Protein AF-A0A7C5NLP9-F1 (afdb_monomer_lite)

Structure (mmCIF, N/CA/C/O backbone):
data_AF-A0A7C5NLP9-F1
#
_entry.id   AF-A0A7C5NLP9-F1
#
loop_
_atom_site.group_PDB
_atom_site.id
_atom_site.type_symbol
_atom_site.label_atom_id
_atom_site.label_alt_id
_atom_site.label_comp_id
_atom_site.label_asym_id
_atom_site.label_entity_id
_atom_site.label_seq_id
_atom_site.pdbx_PDB_ins_code
_atom_site.Cartn_x
_atom_site.Cartn_y
_atom_site.Cartn_z
_atom_site.occupancy
_atom_site.B_iso_or_equiv
_atom_site.auth_seq_id
_atom_site.auth_comp_id
_atom_site.auth_asym_id
_atom_site.auth_atom_id
_atom_site.pdbx_PDB_model_num
ATOM 1 N N . MET A 1 1 ? 54.028 -23.525 42.129 1.00 41.19 1 MET A N 1
ATOM 2 C CA . MET A 1 1 ? 53.218 -22.697 41.211 1.00 41.19 1 MET A CA 1
ATOM 3 C C . MET A 1 1 ? 51.817 -23.287 41.151 1.00 41.19 1 MET A C 1
ATOM 5 O O . MET A 1 1 ? 51.659 -24.369 40.608 1.00 41.19 1 MET A O 1
ATOM 9 N N . ARG A 1 2 ? 50.834 -22.655 41.803 1.00 34.09 2 ARG A N 1
ATOM 10 C CA . ARG A 1 2 ? 49.415 -23.041 41.721 1.00 34.09 2 ARG A CA 1
ATOM 11 C C . ARG A 1 2 ? 48.750 -22.104 40.712 1.00 34.09 2 ARG A C 1
ATOM 13 O O . ARG A 1 2 ? 48.709 -20.905 40.962 1.00 34.09 2 ARG A O 1
ATOM 20 N N . PHE A 1 3 ? 48.290 -22.639 39.586 1.00 37.50 3 PHE A N 1
ATOM 21 C CA . PHE A 1 3 ? 47.474 -21.900 38.625 1.00 37.50 3 PHE A CA 1
ATOM 22 C C . PHE A 1 3 ? 46.034 -21.857 39.146 1.00 37.50 3 PHE A C 1
ATOM 24 O O . PHE A 1 3 ? 45.372 -22.889 39.228 1.00 37.50 3 PHE A O 1
ATOM 31 N N . GLY A 1 4 ? 45.579 -20.674 39.562 1.00 38.06 4 GLY A N 1
ATOM 32 C CA . GLY A 1 4 ? 44.171 -20.408 39.839 1.00 38.06 4 GLY A CA 1
ATOM 33 C C . GLY A 1 4 ? 43.452 -20.115 38.527 1.00 38.06 4 GLY A C 1
ATOM 34 O O . GLY A 1 4 ? 43.837 -19.195 37.811 1.00 38.06 4 GLY A O 1
ATOM 35 N N . ILE A 1 5 ? 42.445 -20.919 38.197 1.00 42.94 5 ILE A N 1
ATOM 36 C CA . ILE A 1 5 ? 41.560 -20.685 37.055 1.00 42.94 5 ILE A CA 1
ATOM 37 C C . ILE A 1 5 ? 40.516 -19.661 37.504 1.00 42.94 5 ILE A C 1
ATOM 39 O O . ILE A 1 5 ? 39.638 -19.969 38.309 1.00 42.94 5 ILE A O 1
ATOM 43 N N . THR A 1 6 ? 40.635 -18.433 37.010 1.00 38.03 6 THR A N 1
ATOM 44 C CA . THR A 1 6 ? 39.625 -17.387 37.184 1.00 38.03 6 THR A CA 1
ATOM 45 C C . THR A 1 6 ? 38.463 -17.683 36.238 1.00 38.03 6 THR A C 1
ATOM 47 O O . THR A 1 6 ? 38.614 -17.587 35.022 1.00 38.03 6 THR A O 1
ATOM 50 N N . PHE A 1 7 ? 37.305 -18.061 36.781 1.00 36.06 7 PHE A N 1
ATOM 51 C CA . PHE A 1 7 ? 36.065 -18.161 36.012 1.00 36.06 7 PHE A CA 1
ATOM 52 C C . PHE A 1 7 ? 35.569 -16.742 35.704 1.00 36.06 7 PHE A C 1
ATOM 54 O O . PHE A 1 7 ? 35.090 -16.035 36.590 1.00 36.06 7 PHE A O 1
ATOM 61 N N . LEU A 1 8 ? 35.723 -16.307 34.453 1.00 33.12 8 LEU A N 1
ATOM 62 C CA . LEU A 1 8 ? 35.107 -15.083 33.956 1.00 33.12 8 LEU A CA 1
ATOM 63 C C . LEU A 1 8 ? 33.631 -15.393 33.665 1.00 33.12 8 LEU A C 1
ATOM 65 O O . LEU A 1 8 ? 33.309 -16.039 32.670 1.00 33.12 8 LEU A O 1
ATOM 69 N N . LEU A 1 9 ? 32.737 -14.974 34.561 1.00 30.94 9 LEU A N 1
ATOM 70 C CA . LEU A 1 9 ? 31.295 -14.962 34.315 1.00 30.94 9 LEU A CA 1
ATOM 71 C C . LEU A 1 9 ? 31.004 -13.921 33.227 1.00 30.94 9 LEU A C 1
ATOM 73 O O . LEU A 1 9 ? 30.901 -12.727 33.498 1.00 30.94 9 LEU A O 1
ATOM 77 N N . ILE A 1 10 ? 30.907 -14.378 31.980 1.00 35.66 10 ILE A N 1
ATOM 78 C CA . ILE A 1 10 ? 30.355 -13.586 30.884 1.00 35.66 10 ILE A CA 1
ATOM 79 C C . ILE A 1 10 ? 28.842 -13.568 31.095 1.00 35.66 10 ILE A C 1
ATOM 81 O O . ILE A 1 10 ? 28.147 -14.539 30.802 1.00 35.66 10 ILE A O 1
ATOM 85 N N . ILE A 1 11 ? 28.337 -12.468 31.652 1.00 33.81 11 ILE A N 1
ATOM 86 C CA . ILE A 1 11 ? 26.906 -12.170 31.657 1.00 33.81 11 ILE A CA 1
ATOM 87 C C . ILE A 1 11 ? 26.539 -11.831 30.213 1.00 33.81 11 ILE A C 1
ATOM 89 O O . ILE A 1 11 ? 26.743 -10.711 29.747 1.00 33.81 11 ILE A O 1
ATOM 93 N N . ILE A 1 12 ? 26.050 -12.831 29.483 1.00 35.81 12 ILE A N 1
ATOM 94 C CA . ILE A 1 12 ? 25.400 -12.626 28.193 1.00 35.81 12 ILE A CA 1
ATOM 95 C C . ILE A 1 12 ? 24.056 -11.970 28.511 1.00 35.81 12 ILE A C 1
ATOM 97 O O . ILE A 1 12 ? 23.112 -12.643 28.920 1.00 35.81 12 ILE A O 1
ATOM 101 N N . PHE A 1 13 ? 23.976 -10.648 28.365 1.00 32.34 13 PHE A N 1
ATOM 102 C CA . PHE A 1 13 ? 22.688 -9.976 28.251 1.00 32.34 13 PHE A CA 1
ATOM 103 C C . PHE A 1 13 ? 22.065 -10.426 26.930 1.00 32.34 13 PHE A C 1
ATOM 105 O O . PHE A 1 13 ? 22.376 -9.898 25.863 1.00 32.34 13 PHE A O 1
ATOM 112 N N . SER A 1 14 ? 21.207 -11.440 26.994 1.00 31.12 14 SER A N 1
ATOM 113 C CA . SER A 1 14 ? 20.247 -11.704 25.934 1.00 31.12 14 SER A CA 1
ATOM 114 C C . SER A 1 14 ? 19.312 -10.498 25.879 1.00 31.12 14 SER A C 1
ATOM 116 O O . SER A 1 14 ? 18.398 -10.377 26.696 1.00 31.12 14 SER A O 1
ATOM 118 N N . PHE A 1 15 ? 19.554 -9.580 24.945 1.00 32.12 15 PHE A N 1
ATOM 119 C CA . PHE A 1 15 ? 18.507 -8.674 24.497 1.00 32.12 15 PHE A CA 1
ATOM 120 C C . PHE A 1 15 ? 17.455 -9.541 23.807 1.00 32.12 15 PHE A C 1
ATOM 122 O O . PHE A 1 15 ? 17.530 -9.816 22.611 1.00 32.12 15 PHE A O 1
ATOM 129 N N . SER A 1 16 ? 16.493 -10.030 24.585 1.00 33.03 16 SER A N 1
ATOM 130 C CA . SER A 1 16 ? 15.209 -10.438 24.041 1.00 33.03 16 SER A CA 1
ATOM 131 C C . SER A 1 16 ? 14.627 -9.182 23.407 1.00 33.03 16 SER A C 1
ATOM 133 O O . SER A 1 16 ? 14.212 -8.265 24.113 1.00 33.03 16 SER A O 1
ATOM 135 N N . CYS A 1 17 ? 14.684 -9.098 22.081 1.00 35.03 17 CYS A N 1
ATOM 136 C CA . CYS A 1 17 ? 13.934 -8.109 21.330 1.00 35.03 17 CYS A CA 1
ATOM 137 C C . CYS A 1 17 ? 12.461 -8.487 21.525 1.00 35.03 17 CYS A C 1
ATOM 139 O O . CYS A 1 17 ? 11.926 -9.328 20.808 1.00 35.03 17 CYS A O 1
ATOM 141 N N . ILE A 1 18 ? 11.844 -7.993 22.600 1.00 41.75 18 ILE A N 1
ATOM 142 C CA . ILE A 1 18 ? 10.393 -8.036 22.734 1.00 41.75 18 ILE A CA 1
ATOM 143 C C . ILE A 1 18 ? 9.910 -7.147 21.597 1.00 41.75 18 ILE A C 1
ATOM 145 O O . ILE A 1 18 ? 10.183 -5.946 21.618 1.00 41.75 18 ILE A O 1
ATOM 149 N N . ALA A 1 19 ? 9.290 -7.746 20.580 1.00 55.09 19 ALA A N 1
ATOM 150 C CA . ALA A 1 19 ? 8.662 -6.993 19.509 1.00 55.09 19 ALA A CA 1
ATOM 151 C C . ALA A 1 19 ? 7.736 -5.961 20.162 1.00 55.09 19 ALA A C 1
ATOM 153 O O . ALA A 1 19 ? 6.844 -6.312 20.938 1.00 55.09 19 ALA A O 1
ATOM 154 N N . GLN A 1 20 ? 8.028 -4.679 19.951 1.00 66.38 20 GLN A N 1
ATOM 155 C CA . GLN A 1 20 ? 7.218 -3.618 20.521 1.00 66.38 20 GLN A CA 1
ATOM 156 C C . GLN A 1 20 ? 5.836 -3.699 19.876 1.00 66.38 20 GLN A C 1
ATOM 158 O O . GLN A 1 20 ? 5.715 -3.647 18.655 1.00 66.38 20 GLN A O 1
ATOM 163 N N . LYS A 1 21 ? 4.806 -3.845 20.708 1.00 82.69 21 LYS A N 1
ATOM 164 C CA . LYS A 1 21 ? 3.410 -3.931 20.283 1.00 82.69 21 LYS A CA 1
ATOM 165 C C . LYS A 1 21 ? 3.044 -2.756 19.367 1.00 82.69 21 LYS A C 1
ATOM 167 O O . LYS A 1 21 ? 3.302 -1.605 19.726 1.00 82.69 21 LYS A O 1
ATOM 172 N N . SER A 1 22 ? 2.443 -3.049 18.212 1.00 90.19 22 SER A N 1
ATOM 173 C CA . SER A 1 22 ? 2.009 -2.019 17.264 1.00 90.19 22 SER A CA 1
ATOM 174 C C . SER A 1 22 ? 0.815 -1.220 17.795 1.00 90.19 22 SER A C 1
ATOM 176 O O . SER A 1 22 ? 0.054 -1.691 18.648 1.00 90.19 22 SER A O 1
ATOM 178 N N . VAL A 1 23 ? 0.621 -0.012 17.263 1.00 93.44 23 VAL A N 1
ATOM 179 C CA . VAL A 1 23 ? -0.545 0.823 17.586 1.00 93.44 23 VAL A CA 1
ATOM 180 C C . VAL A 1 23 ? -1.862 0.133 17.214 1.00 93.44 23 VAL A C 1
ATOM 182 O O . VAL A 1 23 ? -2.816 0.204 17.983 1.00 93.44 23 VAL A O 1
ATOM 185 N N . PHE A 1 24 ? -1.913 -0.606 16.101 1.00 93.44 24 PHE A N 1
ATOM 186 C CA . PHE A 1 24 ? -3.123 -1.319 15.682 1.00 93.44 24 PHE A CA 1
ATOM 187 C C . PHE A 1 24 ? -3.447 -2.480 16.616 1.00 93.44 24 PHE A C 1
ATOM 189 O O . PHE A 1 24 ? -4.579 -2.574 17.079 1.00 93.44 24 PHE A O 1
ATOM 196 N N . THR A 1 25 ? -2.447 -3.281 16.997 1.00 91.81 25 THR A N 1
ATOM 197 C CA . THR A 1 25 ? -2.619 -4.343 18.000 1.00 91.81 25 THR A CA 1
ATOM 198 C C . THR A 1 25 ? -3.095 -3.764 19.336 1.00 91.81 25 THR A C 1
ATOM 200 O O . THR A 1 25 ? -3.893 -4.376 20.038 1.00 91.81 25 THR A O 1
ATOM 203 N N . ALA A 1 26 ? -2.628 -2.568 19.711 1.00 94.50 26 ALA A N 1
ATOM 204 C CA . ALA A 1 26 ? -3.082 -1.900 20.929 1.00 94.50 26 ALA A CA 1
ATOM 205 C C . ALA A 1 26 ? -4.533 -1.440 20.867 1.00 94.50 26 ALA A C 1
ATOM 207 O O . ALA A 1 26 ? -5.258 -1.638 21.842 1.00 94.50 26 ALA A O 1
ATOM 208 N N . ILE A 1 27 ? -4.953 -0.884 19.734 1.00 96.81 27 ILE A N 1
ATOM 209 C CA . ILE A 1 27 ? -6.342 -0.496 19.498 1.00 96.81 27 ILE A CA 1
ATOM 210 C C . ILE A 1 27 ? -7.250 -1.736 19.480 1.00 96.81 27 ILE A C 1
ATOM 212 O O . ILE A 1 27 ? -8.289 -1.733 20.134 1.00 96.81 27 ILE A O 1
ATOM 216 N N . ASP A 1 28 ? -6.840 -2.813 18.806 1.00 94.81 28 ASP A N 1
ATOM 217 C CA . ASP A 1 28 ? -7.616 -4.057 18.738 1.00 94.81 28 ASP A CA 1
ATOM 218 C C . ASP A 1 28 ? -7.767 -4.723 20.105 1.00 94.81 28 ASP A C 1
ATOM 220 O O . ASP A 1 28 ? -8.855 -5.173 20.454 1.00 94.81 28 ASP A O 1
ATOM 224 N N . GLU A 1 29 ? -6.710 -4.755 20.918 1.00 95.19 29 GLU A N 1
ATOM 225 C CA . GLU A 1 29 ? -6.811 -5.259 22.289 1.00 95.19 29 GLU A CA 1
ATOM 226 C C . GLU A 1 29 ? -7.770 -4.423 23.140 1.00 95.19 29 GLU A C 1
ATOM 228 O O . GLU A 1 29 ? -8.621 -5.011 23.801 1.00 95.19 29 GLU A O 1
ATOM 233 N N . ALA A 1 30 ? -7.686 -3.088 23.080 1.00 97.50 30 ALA A N 1
ATOM 234 C CA . ALA A 1 30 ? -8.589 -2.201 23.817 1.00 97.50 30 ALA A CA 1
ATOM 235 C C . ALA A 1 30 ? -10.055 -2.367 23.379 1.00 97.50 30 ALA A C 1
ATOM 237 O O . ALA A 1 30 ? -10.971 -2.315 24.198 1.00 97.50 30 ALA A O 1
ATOM 238 N N . TYR A 1 31 ? -10.296 -2.599 22.087 1.00 97.56 31 TYR A N 1
ATOM 239 C CA . TYR A 1 31 ? -11.629 -2.921 21.585 1.00 97.56 31 TYR A CA 1
ATOM 240 C C . TYR A 1 31 ? -12.113 -4.284 22.100 1.00 97.56 31 TYR A C 1
ATOM 242 O O . TYR A 1 31 ? -13.227 -4.404 22.610 1.00 97.56 31 TYR A O 1
ATOM 250 N N . ASN A 1 32 ? -11.260 -5.310 22.040 1.00 96.69 32 ASN A N 1
ATOM 251 C CA . ASN A 1 32 ? -11.588 -6.665 22.487 1.00 96.69 32 ASN A CA 1
ATOM 252 C C . ASN A 1 32 ? -11.862 -6.749 23.999 1.00 96.69 32 ASN A C 1
ATOM 254 O O . ASN A 1 32 ? -12.667 -7.576 24.429 1.00 96.69 32 ASN A O 1
ATOM 258 N N . THR A 1 33 ? -11.231 -5.895 24.812 1.00 97.25 33 THR A N 1
ATOM 259 C CA . THR A 1 33 ? -11.509 -5.755 26.252 1.00 97.25 33 THR A CA 1
ATOM 260 C C . THR A 1 33 ? -12.679 -4.820 26.559 1.00 97.25 33 THR A C 1
ATOM 26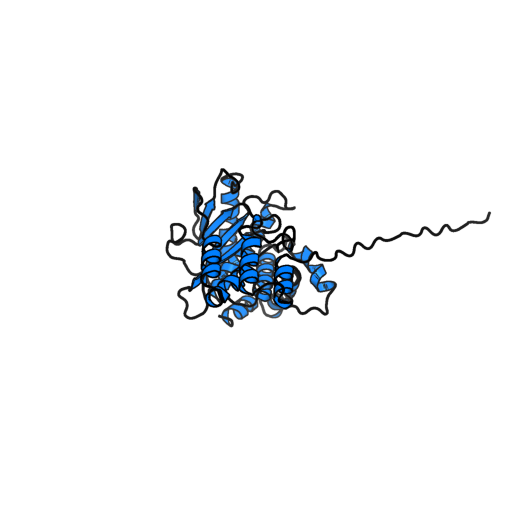2 O O . THR A 1 33 ? -13.054 -4.693 27.722 1.00 97.25 33 THR A O 1
ATOM 265 N N . SER A 1 34 ? -13.311 -4.234 25.533 1.00 97.12 34 SER A N 1
ATOM 266 C CA . SER A 1 34 ? -14.394 -3.245 25.651 1.00 97.12 34 SER A CA 1
ATOM 267 C C . SER A 1 34 ? -13.990 -1.939 26.354 1.00 97.12 34 SER A C 1
ATOM 269 O O . SER A 1 34 ? -14.855 -1.241 26.883 1.00 97.12 34 SER A O 1
ATOM 271 N N . ASP A 1 35 ? -12.698 -1.592 26.344 1.00 97.75 35 ASP A N 1
ATOM 272 C CA . ASP A 1 35 ? -12.193 -0.301 26.835 1.00 97.75 35 ASP A CA 1
ATOM 273 C C . ASP A 1 35 ? -12.503 0.845 25.858 1.00 97.75 35 ASP A C 1
ATOM 275 O O . ASP A 1 35 ? -12.585 2.003 26.267 1.00 97.75 35 ASP A O 1
ATOM 279 N N . ILE A 1 36 ? -12.684 0.520 24.573 1.00 98.50 36 ILE A 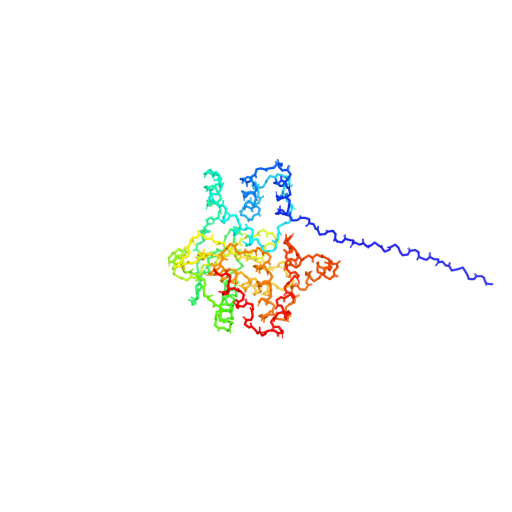N 1
ATOM 280 C CA . ILE A 1 36 ? -13.146 1.429 23.518 1.00 98.50 36 ILE A CA 1
ATOM 281 C C . ILE A 1 36 ? -14.236 0.759 22.673 1.00 98.50 36 ILE A C 1
ATOM 283 O O . ILE A 1 36 ? -14.330 -0.468 22.583 1.00 98.50 36 ILE A O 1
ATOM 287 N N . THR A 1 37 ? -15.068 1.571 22.036 1.00 98.44 37 THR A N 1
ATOM 288 C CA . THR A 1 37 ? -16.118 1.149 21.104 1.00 98.44 37 THR A CA 1
ATOM 289 C C . THR A 1 37 ? -15.553 0.756 19.735 1.00 98.44 37 THR A C 1
ATOM 291 O O . THR A 1 37 ? -14.399 1.032 19.407 1.00 98.44 37 THR A O 1
ATOM 294 N N . PHE A 1 38 ? -16.382 0.118 18.902 1.00 98.25 38 PHE A N 1
ATOM 295 C CA . PHE A 1 38 ? -16.013 -0.209 17.518 1.00 98.25 38 PHE A CA 1
ATOM 296 C C . PHE A 1 38 ? -15.718 1.049 16.683 1.00 98.25 38 PHE A C 1
ATOM 298 O O . PHE A 1 38 ? -14.741 1.085 15.938 1.00 98.25 38 PHE A O 1
ATOM 305 N N . ASP A 1 39 ? -16.536 2.086 16.864 1.00 98.56 39 ASP A N 1
ATOM 306 C CA . ASP A 1 39 ? -16.378 3.392 16.227 1.00 98.56 39 ASP A CA 1
ATOM 307 C C . ASP A 1 39 ? -15.031 4.033 16.582 1.00 98.56 39 ASP A C 1
ATOM 309 O O . ASP A 1 39 ? -14.267 4.415 15.695 1.00 98.56 39 ASP A O 1
ATOM 313 N N . GLU A 1 40 ? -14.695 4.072 17.874 1.00 98.56 40 GLU A N 1
ATOM 314 C CA . GLU A 1 40 ? -13.400 4.564 18.353 1.00 98.56 40 GLU A CA 1
ATOM 315 C C . GLU A 1 40 ? -12.242 3.731 17.795 1.00 98.56 40 GLU A C 1
ATOM 317 O O . GLU A 1 40 ? -11.244 4.290 17.346 1.00 98.56 40 GLU A O 1
ATOM 322 N N . ALA A 1 41 ? -12.375 2.403 17.750 1.00 98.31 41 ALA A N 1
ATOM 323 C CA . ALA A 1 41 ? -11.336 1.535 17.209 1.00 98.31 41 ALA A CA 1
ATOM 324 C C . ALA A 1 41 ? -11.051 1.814 15.723 1.00 98.31 41 ALA A C 1
ATOM 326 O O . ALA A 1 41 ? -9.886 1.907 15.327 1.00 98.31 41 ALA A O 1
ATOM 327 N N . MET A 1 42 ? -12.088 1.979 14.893 1.00 98.38 42 MET A N 1
ATOM 328 C CA . MET A 1 42 ? -11.910 2.306 13.473 1.00 98.38 42 MET A CA 1
ATOM 329 C C . MET A 1 42 ? -11.346 3.718 13.286 1.00 98.38 42 MET A C 1
ATOM 331 O O . MET A 1 42 ? -10.405 3.903 12.512 1.00 98.38 42 MET A O 1
ATOM 335 N N . LEU A 1 43 ? -11.851 4.700 14.036 1.00 98.44 43 LEU A N 1
ATOM 336 C CA . LEU A 1 43 ? -11.378 6.081 13.961 1.00 98.44 43 LEU A CA 1
ATOM 337 C C . LEU A 1 43 ? -9.911 6.209 14.391 1.00 98.44 43 LEU A C 1
ATOM 339 O O . LEU A 1 43 ? -9.112 6.838 13.699 1.00 98.44 43 LEU A O 1
ATOM 343 N N . TYR A 1 44 ? -9.512 5.560 15.487 1.00 98.38 44 TYR A N 1
ATOM 344 C CA . TYR A 1 44 ? -8.135 5.623 15.980 1.00 98.38 44 TYR A CA 1
ATOM 345 C C . TYR A 1 44 ? -7.149 4.920 15.043 1.00 98.38 44 TYR A C 1
ATOM 347 O O . TYR A 1 44 ? -6.014 5.377 14.908 1.00 98.38 44 TYR A O 1
ATOM 355 N N . LYS A 1 45 ? -7.567 3.863 14.333 1.00 97.38 45 LYS A N 1
ATOM 356 C CA . LYS A 1 45 ? -6.750 3.259 13.265 1.00 97.38 45 LYS A CA 1
ATOM 357 C C . LYS A 1 45 ? -6.483 4.250 12.130 1.00 97.38 45 LYS A C 1
ATOM 359 O O . LYS A 1 45 ? -5.359 4.314 11.638 1.00 97.38 45 LYS A O 1
ATOM 364 N N . VAL A 1 46 ? -7.476 5.061 11.761 1.00 97.38 46 VAL A N 1
ATOM 365 C CA . VAL A 1 46 ? -7.319 6.130 10.761 1.00 97.38 46 VAL A CA 1
ATOM 366 C C . VAL A 1 46 ? -6.425 7.247 11.297 1.00 97.38 46 VAL A C 1
ATOM 368 O O . VAL A 1 46 ? -5.472 7.635 10.622 1.00 97.38 46 VAL A O 1
ATOM 371 N N . TYR A 1 47 ? -6.635 7.715 12.530 1.00 97.19 47 TYR A N 1
ATOM 372 C CA . TYR A 1 47 ? -5.754 8.714 13.146 1.00 97.19 47 TYR A CA 1
ATOM 373 C C . TYR A 1 47 ? -4.294 8.258 13.169 1.00 97.19 47 TYR A C 1
ATOM 375 O O . TYR A 1 47 ? -3.421 9.020 12.772 1.00 97.19 47 TYR A O 1
ATOM 383 N N . ALA A 1 48 ? -4.011 7.004 13.529 1.00 95.75 48 ALA A N 1
ATOM 384 C CA . ALA A 1 48 ? -2.643 6.488 13.573 1.00 95.75 48 ALA A CA 1
ATOM 385 C C . ALA A 1 48 ? -1.869 6.622 12.249 1.00 95.75 48 ALA A C 1
ATOM 387 O O . ALA A 1 48 ? -0.640 6.696 12.270 1.00 95.75 48 ALA A O 1
ATOM 388 N N . VAL A 1 49 ? -2.566 6.670 11.110 1.00 94.75 49 VAL A N 1
ATOM 389 C CA . VAL A 1 49 ? -1.951 6.799 9.782 1.00 94.75 49 VAL A CA 1
ATOM 390 C C . VAL A 1 49 ? -2.011 8.231 9.255 1.00 94.75 49 VAL A C 1
ATOM 392 O O . VAL A 1 49 ? -1.024 8.723 8.708 1.00 94.75 49 VAL A O 1
ATOM 395 N N . PHE A 1 50 ? -3.165 8.888 9.384 1.00 93.88 50 PHE A N 1
ATOM 396 C CA . PHE A 1 50 ? -3.464 10.140 8.686 1.00 93.88 50 PHE A CA 1
ATOM 397 C C . PHE A 1 50 ? -3.357 11.386 9.573 1.00 93.88 50 PHE A C 1
ATOM 399 O O . PHE A 1 50 ? -3.110 12.467 9.047 1.00 93.88 50 PHE A O 1
ATOM 406 N N . ALA A 1 51 ? -3.540 11.242 10.887 1.00 93.00 51 ALA A N 1
ATOM 407 C CA . ALA A 1 51 ? -3.498 12.340 11.854 1.00 93.00 51 ALA A CA 1
ATOM 408 C C . ALA A 1 51 ? -2.999 11.843 13.230 1.00 93.00 51 ALA A C 1
ATOM 410 O O . ALA A 1 51 ? -3.781 11.791 14.187 1.00 93.00 51 ALA A O 1
ATOM 411 N N . PRO A 1 52 ? -1.728 11.400 13.360 1.00 92.38 52 PRO A N 1
ATOM 412 C CA . PRO A 1 52 ? -1.240 10.749 14.582 1.00 92.38 52 PRO A CA 1
ATOM 413 C C . PRO A 1 52 ? -1.346 11.624 15.838 1.00 92.38 52 PRO A C 1
ATOM 415 O O . PRO A 1 52 ? -1.421 11.108 16.951 1.00 92.38 52 PRO A O 1
ATOM 418 N N . GLU A 1 53 ? -1.370 12.945 15.675 1.00 92.69 53 GLU A N 1
ATOM 419 C CA . GLU A 1 53 ? -1.599 13.926 16.735 1.00 92.69 53 GLU A CA 1
ATOM 420 C C . GLU A 1 53 ? -3.002 13.854 17.355 1.00 92.69 53 GLU A C 1
ATOM 422 O O . GLU A 1 53 ? -3.175 14.264 18.503 1.00 92.69 53 GLU A O 1
ATOM 427 N N . MET A 1 54 ? -3.980 13.304 16.629 1.00 95.69 54 MET A N 1
ATOM 428 C CA . MET A 1 54 ? -5.360 13.115 17.087 1.00 95.69 54 MET A CA 1
ATOM 429 C C . MET A 1 54 ? -5.545 11.817 17.884 1.00 95.69 54 MET A C 1
ATOM 431 O O . MET A 1 54 ? -6.595 11.609 18.490 1.00 95.69 54 MET A O 1
ATOM 435 N N . LEU A 1 55 ? -4.536 10.937 17.922 1.00 96.31 55 LEU A N 1
ATOM 436 C CA . LEU A 1 55 ? -4.605 9.716 18.722 1.00 96.31 55 LEU A CA 1
ATOM 437 C C . LEU A 1 55 ? -4.760 10.038 20.216 1.00 96.31 55 LEU A C 1
ATOM 439 O O . LEU A 1 55 ? -4.048 10.905 20.732 1.00 96.31 55 LEU A O 1
ATOM 443 N N . PRO A 1 56 ? -5.587 9.284 20.961 1.00 97.31 56 PRO A N 1
ATOM 444 C CA . PRO A 1 56 ? -5.582 9.332 22.417 1.00 97.31 56 PRO A CA 1
ATOM 445 C C . PRO A 1 56 ? -4.193 9.050 22.995 1.00 97.31 56 PRO A C 1
ATOM 447 O O . PRO A 1 56 ? -3.458 8.200 22.489 1.00 97.31 56 PRO A O 1
ATOM 450 N N . GLN A 1 57 ? -3.858 9.701 24.113 1.00 95.75 57 GLN A N 1
ATOM 451 C CA . GLN A 1 57 ? -2.526 9.637 24.731 1.00 95.75 57 GLN A CA 1
ATOM 452 C C . GLN A 1 57 ? -2.023 8.202 24.972 1.00 95.75 57 GLN A C 1
ATOM 454 O O . GLN A 1 57 ? -0.832 7.946 24.833 1.00 95.75 57 GLN A O 1
ATOM 459 N N . GLN A 1 58 ? -2.916 7.262 25.297 1.00 95.00 58 GLN A N 1
ATOM 460 C CA . GLN A 1 58 ? -2.559 5.857 25.534 1.00 95.00 58 GLN A CA 1
ATOM 461 C C . GLN A 1 58 ? -2.058 5.110 24.285 1.00 95.00 58 GLN A C 1
ATOM 463 O O . GLN A 1 58 ? -1.385 4.092 24.418 1.00 95.00 58 GLN A O 1
ATOM 468 N N . PHE A 1 59 ? -2.375 5.607 23.085 1.00 96.00 59 PHE A N 1
ATOM 469 C CA . PHE A 1 59 ? -1.948 5.032 21.806 1.00 96.00 59 PHE A CA 1
ATOM 470 C C . PHE A 1 59 ? -0.828 5.838 21.132 1.00 96.00 59 PHE A C 1
ATOM 472 O O . PHE A 1 59 ? -0.192 5.350 20.198 1.00 96.00 59 PHE A O 1
ATOM 479 N N . GLN A 1 60 ? -0.556 7.059 21.599 1.00 93.19 60 GLN A N 1
ATOM 480 C CA . GLN A 1 60 ? 0.518 7.895 21.066 1.00 93.19 60 GLN A CA 1
ATOM 481 C C . GLN A 1 60 ? 1.900 7.279 21.331 1.00 93.19 60 GLN A C 1
ATOM 483 O O . GLN A 1 60 ? 2.171 6.722 22.393 1.00 93.19 60 GLN A O 1
ATOM 488 N N . GLY A 1 61 ? 2.805 7.406 20.357 1.00 87.62 61 GLY A N 1
ATOM 489 C CA . GLY A 1 61 ? 4.181 6.905 20.454 1.00 87.62 61 GLY A CA 1
ATOM 490 C C . GLY A 1 61 ? 4.339 5.394 20.251 1.00 87.62 61 GLY A C 1
ATOM 491 O O . GLY A 1 61 ? 5.471 4.909 20.208 1.00 87.62 61 GLY A O 1
ATOM 492 N N . LEU A 1 62 ? 3.240 4.650 20.090 1.00 91.31 62 LEU A N 1
ATOM 493 C CA . LEU A 1 62 ? 3.294 3.267 19.628 1.00 91.31 62 LEU A CA 1
ATOM 494 C C . LEU A 1 62 ? 3.672 3.219 18.137 1.00 91.31 62 LEU A C 1
ATOM 496 O O . LEU A 1 62 ? 3.255 4.089 17.369 1.00 91.31 62 LEU A O 1
ATOM 500 N N . PRO A 1 63 ? 4.460 2.219 17.707 1.00 89.31 63 PRO A N 1
ATOM 501 C CA . PRO A 1 63 ? 4.878 2.112 16.320 1.00 89.31 63 PRO A CA 1
ATOM 502 C C . PRO A 1 63 ? 3.698 1.743 15.417 1.00 89.31 63 PRO A C 1
ATOM 504 O O . PRO A 1 63 ? 2.901 0.857 15.732 1.00 89.31 63 PRO A O 1
ATOM 507 N N . THR A 1 64 ? 3.623 2.388 14.257 1.00 89.06 64 THR A N 1
ATOM 508 C CA . THR A 1 64 ? 2.822 1.909 13.128 1.00 89.06 64 THR A CA 1
ATOM 509 C C . THR A 1 64 ? 3.576 0.802 12.380 1.00 89.06 64 THR A C 1
ATOM 511 O O . THR A 1 64 ? 4.814 0.857 12.326 1.00 89.06 64 THR A O 1
ATOM 514 N N . PRO A 1 65 ? 2.870 -0.193 11.806 1.00 87.44 65 PRO A N 1
ATOM 515 C CA . PRO A 1 65 ? 3.454 -1.117 10.835 1.00 87.44 65 PRO A CA 1
ATOM 516 C C . PRO A 1 65 ? 4.005 -0.386 9.607 1.00 87.44 65 PRO A C 1
ATOM 518 O O . PRO A 1 65 ? 3.634 0.760 9.335 1.00 87.44 65 PRO A O 1
ATOM 521 N N . ILE A 1 66 ? 4.875 -1.064 8.854 1.00 91.31 66 ILE A N 1
ATOM 522 C CA . ILE A 1 66 ? 5.516 -0.480 7.667 1.00 91.31 66 ILE A CA 1
ATOM 523 C C . ILE A 1 66 ? 4.535 -0.239 6.512 1.00 91.31 66 ILE A C 1
ATOM 525 O O . ILE A 1 66 ? 4.713 0.729 5.770 1.00 91.31 66 ILE A O 1
ATOM 529 N N . CYS A 1 67 ? 3.496 -1.075 6.414 1.00 94.75 67 CYS A N 1
ATOM 530 C CA . CYS A 1 67 ? 2.380 -0.952 5.486 1.00 94.75 67 CYS A CA 1
ATOM 531 C C . CYS A 1 67 ? 1.059 -1.006 6.280 1.00 94.75 67 CYS A C 1
ATOM 533 O O . CYS A 1 67 ? 0.707 -2.041 6.847 1.00 94.75 67 CYS A O 1
ATOM 535 N N . PRO A 1 68 ? 0.318 0.109 6.400 1.00 95.50 68 PRO A N 1
ATOM 536 C CA . PRO A 1 68 ? -1.014 0.112 7.004 1.00 95.50 68 PRO A CA 1
ATOM 537 C C . PRO A 1 68 ? -2.144 -0.275 6.033 1.00 95.50 68 PRO A C 1
ATOM 539 O O . PRO A 1 68 ? -3.305 -0.251 6.447 1.00 95.50 68 PRO A O 1
ATOM 542 N N . THR A 1 69 ? -1.848 -0.600 4.769 1.00 97.69 69 THR A N 1
ATOM 543 C CA . THR A 1 69 ? -2.843 -0.826 3.704 1.00 97.69 69 THR A CA 1
ATOM 544 C C . THR A 1 69 ? -3.980 -1.773 4.105 1.00 97.69 69 THR A C 1
ATOM 546 O O . THR A 1 69 ? -5.139 -1.360 3.993 1.00 97.69 69 THR A O 1
ATOM 549 N N . PRO A 1 70 ? -3.732 -2.980 4.654 1.00 96.19 70 PRO A N 1
ATOM 550 C CA . PRO A 1 70 ? -4.822 -3.888 5.013 1.00 96.19 70 PRO A CA 1
ATOM 551 C C . PRO A 1 70 ? -5.696 -3.356 6.151 1.00 96.19 70 PRO A C 1
ATOM 553 O O . PRO A 1 70 ? -6.908 -3.564 6.159 1.00 96.19 70 PRO A O 1
ATOM 556 N N . THR A 1 71 ? -5.111 -2.622 7.102 1.00 95.62 71 THR A N 1
ATOM 557 C CA . THR A 1 71 ? -5.872 -1.970 8.175 1.00 95.62 71 THR A CA 1
ATOM 558 C C . THR A 1 71 ? -6.796 -0.895 7.609 1.00 95.62 71 THR A C 1
ATOM 560 O O . THR A 1 71 ? -7.959 -0.822 8.004 1.00 95.62 71 THR A O 1
ATOM 563 N N . ILE A 1 72 ? -6.317 -0.087 6.659 1.00 96.88 72 ILE A N 1
ATOM 564 C CA . ILE A 1 72 ? -7.132 0.938 5.991 1.00 96.88 72 ILE A CA 1
ATOM 565 C C . ILE A 1 72 ? -8.246 0.281 5.167 1.00 96.88 72 ILE A C 1
ATOM 567 O O . ILE A 1 72 ? -9.395 0.714 5.241 1.00 96.88 72 ILE A O 1
ATOM 571 N N . ALA A 1 73 ? -7.941 -0.798 4.444 1.00 97.12 73 ALA A N 1
ATOM 572 C CA . ALA A 1 73 ? -8.934 -1.563 3.694 1.00 97.12 73 ALA A CA 1
ATOM 573 C C . ALA A 1 73 ? -9.992 -2.197 4.612 1.00 97.12 73 ALA A C 1
ATOM 575 O O . ALA A 1 73 ? -11.187 -2.169 4.308 1.00 97.12 73 ALA A O 1
ATOM 576 N N . SER A 1 74 ? -9.584 -2.685 5.788 1.00 95.75 74 SER A N 1
ATOM 577 C CA . SER A 1 74 ? -10.502 -3.168 6.821 1.00 95.75 74 SER A CA 1
ATOM 578 C C . SER A 1 74 ? -11.397 -2.051 7.359 1.00 95.75 74 SER A C 1
ATOM 580 O O . SER A 1 74 ? -12.583 -2.296 7.567 1.00 95.75 74 SER A O 1
ATOM 582 N N . VAL A 1 75 ? -10.875 -0.843 7.597 1.00 96.81 75 VAL A N 1
ATOM 583 C CA . VAL A 1 75 ? -11.708 0.304 8.003 1.00 96.81 75 VAL A CA 1
ATOM 584 C C . VAL A 1 75 ? -12.725 0.622 6.905 1.00 96.81 75 VAL A C 1
ATOM 586 O O . VAL A 1 75 ? -13.919 0.712 7.189 1.00 96.81 75 VAL A O 1
ATOM 589 N N . TYR A 1 76 ? -12.273 0.708 5.651 1.00 96.44 76 TYR A N 1
ATOM 590 C CA . TYR A 1 76 ? -13.127 0.979 4.495 1.00 96.44 76 TYR A CA 1
ATOM 591 C C . TYR A 1 76 ? -14.257 -0.058 4.349 1.00 96.44 76 TYR A C 1
ATOM 593 O O . TYR A 1 76 ? -15.424 0.296 4.194 1.00 96.44 76 TYR A O 1
ATOM 601 N N . SER A 1 77 ? -13.935 -1.344 4.519 1.00 95.50 77 SER A N 1
ATOM 602 C CA . SER A 1 77 ? -14.890 -2.464 4.457 1.00 95.50 77 SER A CA 1
ATOM 603 C C . SER A 1 77 ? -15.949 -2.461 5.566 1.00 95.50 77 SER A C 1
ATOM 605 O O . SER A 1 77 ? -16.883 -3.256 5.518 1.00 95.50 77 SER A O 1
ATOM 607 N N . ASN A 1 78 ? -15.796 -1.619 6.592 1.00 96.56 78 ASN A N 1
ATOM 608 C CA . ASN A 1 78 ? -16.724 -1.529 7.718 1.00 96.56 78 ASN A CA 1
ATOM 609 C C . ASN A 1 78 ? -17.385 -0.148 7.846 1.00 96.56 78 ASN A C 1
ATOM 611 O O . ASN A 1 78 ? -18.066 0.094 8.842 1.00 96.56 78 ASN A O 1
ATOM 615 N N . LEU A 1 79 ? -17.219 0.752 6.867 1.00 95.88 79 LEU A N 1
ATOM 616 C CA . LEU A 1 79 ? -17.800 2.101 6.912 1.00 95.88 79 LEU A CA 1
ATOM 617 C C . LEU A 1 79 ? -19.324 2.093 7.098 1.00 95.88 79 LEU A C 1
ATOM 619 O O . LEU A 1 79 ? -19.874 3.008 7.704 1.00 95.88 79 LEU A O 1
ATOM 623 N N . ASP A 1 80 ? -20.017 1.076 6.594 1.00 95.94 80 ASP A N 1
ATOM 624 C CA . ASP A 1 80 ? -21.467 0.904 6.712 1.00 95.94 80 ASP A CA 1
ATOM 625 C C . ASP A 1 80 ? -21.938 0.542 8.132 1.00 95.94 80 ASP A C 1
ATOM 627 O O . ASP A 1 80 ? -23.103 0.768 8.462 1.00 95.94 80 ASP A O 1
ATOM 631 N N . LYS A 1 81 ? -21.040 0.023 8.977 1.00 97.75 81 LYS A N 1
ATOM 632 C CA . LYS A 1 81 ? -21.318 -0.362 10.372 1.00 97.75 81 LYS A CA 1
ATOM 633 C C . LYS A 1 81 ? -21.080 0.764 11.374 1.00 97.75 81 LYS A C 1
ATOM 635 O O . LYS A 1 81 ? -21.463 0.619 12.533 1.00 97.75 81 LYS A O 1
ATOM 640 N N . LEU A 1 82 ? -20.431 1.843 10.946 1.00 98.12 82 LEU A N 1
ATOM 641 C CA . LEU A 1 82 ? -20.085 2.978 11.797 1.00 98.12 82 LEU A CA 1
ATOM 642 C C . LEU A 1 82 ? -21.268 3.920 11.994 1.00 98.12 82 LEU A C 1
ATOM 644 O O . LEU A 1 82 ? -22.164 4.007 11.145 1.00 98.12 82 LEU A O 1
ATOM 648 N N . SER A 1 83 ? -21.244 4.690 13.085 1.00 98.44 83 SER A N 1
ATOM 649 C CA . SER A 1 83 ? -22.133 5.846 13.197 1.00 98.44 83 SER A CA 1
ATOM 650 C C . SER A 1 83 ? -21.899 6.839 12.053 1.00 98.44 83 SER A C 1
ATOM 652 O O . SER A 1 83 ? -20.814 6.932 11.476 1.00 98.44 83 SER A O 1
ATOM 654 N N . GLU A 1 84 ? -22.936 7.606 11.712 1.00 98.00 84 GLU A N 1
ATOM 655 C CA . GLU A 1 84 ? -22.868 8.587 10.625 1.00 98.00 84 GLU A CA 1
ATOM 656 C C . GLU A 1 84 ? -21.774 9.641 10.853 1.00 98.00 84 GLU A C 1
ATOM 658 O O . GLU A 1 84 ? -21.085 10.012 9.904 1.00 98.00 84 GLU A O 1
ATOM 663 N N . GLU A 1 85 ? -21.593 10.071 12.104 1.00 98.06 85 GLU A N 1
ATOM 664 C CA . GLU A 1 85 ? -20.576 11.044 12.513 1.00 98.06 85 GLU A CA 1
ATOM 665 C C . GLU A 1 85 ? -19.161 10.504 12.282 1.00 98.06 85 GLU A C 1
ATOM 667 O O . GLU A 1 85 ? -18.378 11.115 11.553 1.00 98.06 85 GLU A O 1
ATOM 672 N N . VAL A 1 86 ? -18.862 9.313 12.808 1.00 98.25 86 VAL A N 1
ATOM 673 C CA . VAL A 1 86 ? -17.532 8.699 12.681 1.00 98.25 86 VAL A CA 1
ATOM 674 C C . VAL A 1 86 ? -17.228 8.329 11.233 1.00 98.25 86 VAL A C 1
ATOM 676 O 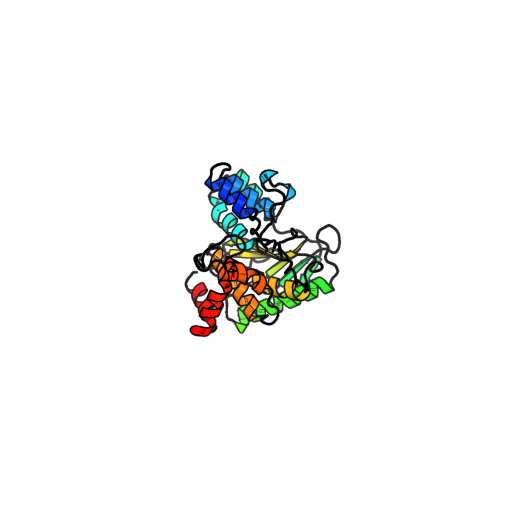O . VAL A 1 86 ? -16.118 8.556 10.753 1.00 98.25 86 VAL A O 1
ATOM 679 N N . ARG A 1 87 ? -18.221 7.830 10.487 1.00 98.00 87 ARG A N 1
ATOM 680 C CA . ARG A 1 87 ? -18.074 7.570 9.050 1.00 98.00 87 ARG A CA 1
ATOM 681 C C . ARG A 1 87 ? -17.723 8.843 8.280 1.00 98.00 87 ARG A C 1
ATOM 683 O O . ARG A 1 87 ? -16.842 8.804 7.423 1.00 98.00 87 ARG A O 1
ATOM 690 N N . ALA A 1 88 ? -18.412 9.952 8.550 1.00 97.31 88 ALA A N 1
ATOM 691 C CA . ALA A 1 88 ? -18.151 11.223 7.876 1.00 97.31 88 ALA A CA 1
ATOM 692 C C . ALA A 1 88 ? -16.747 11.755 8.195 1.00 97.31 88 ALA A C 1
ATOM 694 O O . ALA A 1 88 ? -16.055 12.231 7.294 1.00 97.31 88 ALA A O 1
ATOM 695 N N . GLU A 1 89 ? -16.308 11.627 9.447 1.00 97.69 89 GLU A N 1
ATOM 696 C CA . GLU A 1 89 ? -14.963 12.017 9.864 1.00 97.69 89 GLU A CA 1
ATOM 697 C C . GLU A 1 89 ? -13.879 11.177 9.177 1.00 97.69 89 GLU A C 1
ATOM 699 O O . GLU A 1 89 ? -12.968 11.737 8.561 1.00 97.69 89 GLU A O 1
ATOM 704 N N . ILE A 1 90 ? -14.009 9.846 9.198 1.00 97.25 90 ILE A N 1
ATOM 705 C CA . ILE A 1 90 ? -13.068 8.935 8.533 1.00 97.25 90 ILE A CA 1
ATOM 706 C C . ILE A 1 90 ? -12.961 9.252 7.039 1.00 97.25 90 ILE A C 1
ATOM 708 O O . ILE A 1 90 ? -11.852 9.403 6.526 1.00 97.25 90 ILE A O 1
ATOM 712 N N . MET A 1 91 ? -14.092 9.415 6.346 1.00 94.75 91 MET A N 1
ATOM 713 C CA . MET A 1 91 ? -14.104 9.747 4.916 1.00 94.75 91 MET A CA 1
ATOM 714 C C . MET A 1 91 ? -13.466 11.110 4.623 1.00 94.75 91 MET A C 1
ATOM 716 O O . MET A 1 91 ? -12.818 11.278 3.591 1.00 94.75 91 MET A O 1
ATOM 720 N N . GLY A 1 92 ? -13.614 12.080 5.529 1.00 95.00 92 GLY A N 1
ATOM 721 C CA . GLY A 1 92 ? -12.935 13.370 5.427 1.00 95.00 92 GLY A CA 1
ATOM 722 C C . GLY A 1 92 ? -11.414 13.235 5.534 1.00 95.00 92 GLY A C 1
ATOM 723 O O . GLY A 1 92 ? -10.681 13.785 4.710 1.00 95.00 92 GLY A O 1
ATOM 724 N N . ILE A 1 93 ? -10.933 12.467 6.511 1.00 93.81 93 ILE A N 1
ATOM 725 C CA . ILE A 1 93 ? -9.499 12.268 6.775 1.00 93.81 93 ILE A CA 1
ATOM 726 C C . ILE A 1 93 ? -8.827 11.419 5.688 1.00 93.81 93 ILE A C 1
ATOM 728 O O . ILE A 1 93 ? -7.693 11.693 5.290 1.00 93.81 93 ILE A O 1
ATOM 732 N N . MET A 1 94 ? -9.531 10.409 5.179 1.00 93.69 94 MET A N 1
ATOM 733 C CA . MET A 1 94 ? -9.064 9.538 4.099 1.00 93.69 94 MET A CA 1
ATOM 734 C C . MET A 1 94 ? -9.199 10.170 2.709 1.00 93.69 94 MET A C 1
ATOM 736 O O . MET A 1 94 ? -8.920 9.507 1.718 1.00 93.69 94 MET A O 1
ATOM 740 N N . SER A 1 95 ? -9.610 11.435 2.601 1.00 92.44 95 SER A N 1
ATOM 741 C CA . SER A 1 95 ? -9.696 12.102 1.304 1.00 92.44 95 SER A CA 1
ATOM 742 C C . SER A 1 95 ? -8.324 12.252 0.627 1.00 92.44 95 SER A C 1
ATOM 744 O O . SER A 1 95 ? -7.265 12.340 1.267 1.00 92.44 95 SER A O 1
ATOM 746 N N . ARG A 1 96 ? -8.345 12.285 -0.711 1.00 94.56 96 ARG A N 1
ATOM 747 C CA . ARG A 1 96 ? -7.155 12.509 -1.538 1.00 94.56 96 ARG A CA 1
ATOM 748 C C . ARG A 1 96 ? -6.452 13.814 -1.147 1.00 94.56 96 ARG A C 1
ATOM 750 O O . ARG A 1 96 ? -7.110 14.853 -1.057 1.00 94.56 96 ARG A O 1
ATOM 757 N N . PRO A 1 97 ? -5.118 13.811 -0.979 1.00 94.81 97 PRO A N 1
ATOM 758 C CA . PRO A 1 97 ? -4.367 15.044 -0.792 1.00 94.81 97 PRO A CA 1
ATOM 759 C C . PRO A 1 97 ? -4.526 15.990 -1.982 1.00 94.81 97 PRO A C 1
ATOM 761 O O . PRO A 1 97 ? -4.558 15.567 -3.135 1.00 94.81 97 PRO A O 1
ATOM 764 N N . SER A 1 98 ? -4.525 17.291 -1.709 1.00 94.75 98 SER A N 1
ATOM 765 C CA . SER A 1 98 ? -4.433 18.319 -2.744 1.00 94.75 98 SER A CA 1
ATOM 766 C C . SER A 1 98 ? -3.005 18.855 -2.797 1.00 94.75 98 SER A C 1
ATOM 768 O O . SER A 1 98 ? -2.611 19.647 -1.940 1.00 94.75 98 SER A O 1
ATOM 770 N N . LEU A 1 99 ? -2.235 18.450 -3.809 1.00 97.75 99 LEU A N 1
ATOM 771 C CA . LEU A 1 99 ? -0.854 18.894 -4.017 1.00 97.75 99 LEU A CA 1
ATOM 772 C C . LEU A 1 99 ? -0.741 19.729 -5.308 1.00 97.75 99 LEU A C 1
ATOM 774 O O . LEU A 1 99 ? -1.448 19.463 -6.277 1.00 97.75 99 LEU A O 1
ATOM 778 N N . PRO A 1 100 ? 0.111 20.771 -5.337 1.00 97.88 100 PRO A N 1
ATOM 779 C CA . PRO A 1 100 ? 0.101 21.774 -6.402 1.00 97.88 100 PRO A CA 1
ATOM 780 C C . PRO A 1 100 ? 0.808 21.349 -7.695 1.00 97.88 100 PRO A C 1
ATOM 782 O O . PRO A 1 100 ? 0.681 22.048 -8.700 1.00 97.88 100 PRO A O 1
ATOM 785 N N . LEU A 1 101 ? 1.606 20.277 -7.675 1.00 98.62 101 LEU A N 1
ATOM 786 C CA . LEU A 1 101 ? 2.414 19.845 -8.815 1.00 98.62 101 LEU A CA 1
ATOM 787 C C . LEU A 1 101 ? 2.118 18.394 -9.177 1.00 98.62 101 LEU A C 1
ATOM 789 O O . LEU A 1 101 ? 1.914 17.553 -8.304 1.00 98.62 101 LEU A O 1
ATOM 793 N N . THR A 1 102 ? 2.186 18.109 -10.476 1.00 98.62 102 THR A N 1
ATOM 794 C CA . THR A 1 102 ? 2.019 16.766 -11.028 1.00 98.62 102 THR A CA 1
ATOM 795 C C . THR A 1 102 ? 3.171 16.404 -11.960 1.00 98.62 102 THR A C 1
ATOM 797 O O . THR A 1 102 ? 3.637 17.239 -12.738 1.00 98.62 102 THR A O 1
ATOM 800 N N . TYR A 1 103 ? 3.603 15.147 -11.933 1.00 98.69 103 TYR A N 1
ATOM 801 C CA . TYR A 1 103 ? 4.472 14.544 -12.944 1.00 98.69 103 TYR A CA 1
ATOM 802 C C . TYR A 1 103 ? 3.800 13.275 -13.446 1.00 98.69 103 TYR A C 1
ATOM 804 O O . TYR A 1 103 ? 3.405 12.448 -12.636 1.00 98.69 103 TYR A O 1
ATOM 812 N N . SER A 1 104 ? 3.660 13.099 -14.754 1.00 98.50 104 SER A N 1
ATOM 813 C CA . SER A 1 104 ? 2.897 11.970 -15.286 1.00 98.50 104 SER A CA 1
ATOM 814 C C . SER A 1 104 ? 3.728 11.090 -16.206 1.00 98.50 104 SER A C 1
ATOM 816 O O . SER A 1 104 ? 4.598 11.572 -16.934 1.00 98.50 104 SER A O 1
ATOM 818 N N . THR A 1 105 ? 3.405 9.804 -16.207 1.00 98.69 105 THR A N 1
ATOM 819 C CA . THR A 1 105 ? 3.983 8.780 -17.078 1.00 98.69 105 THR A CA 1
ATOM 820 C C . THR A 1 105 ? 2.886 8.149 -17.939 1.00 98.69 105 THR A C 1
ATOM 822 O O . THR A 1 105 ? 1.817 8.740 -18.125 1.00 98.69 105 THR A O 1
ATOM 825 N N . THR A 1 106 ? 3.152 6.975 -18.513 1.00 98.25 106 THR A N 1
ATOM 826 C CA . THR A 1 106 ? 2.169 6.240 -19.313 1.00 98.25 106 THR A CA 1
ATOM 827 C C . THR A 1 106 ? 0.988 5.796 -18.454 1.00 98.25 106 THR A C 1
ATOM 829 O O . THR A 1 106 ? -0.154 6.006 -18.854 1.00 98.25 106 THR A O 1
ATOM 832 N N . HIS A 1 107 ? 1.254 5.226 -17.275 1.00 98.69 107 HIS A N 1
ATOM 833 C CA . HIS A 1 107 ? 0.227 4.589 -16.445 1.00 98.69 107 HIS A CA 1
ATOM 834 C C . HIS A 1 107 ? -0.122 5.366 -15.170 1.00 98.69 107 HIS A C 1
ATOM 836 O O . HIS A 1 107 ? -1.160 5.086 -14.574 1.00 98.69 107 HIS A O 1
ATOM 842 N N . PHE A 1 108 ? 0.697 6.345 -14.766 1.00 98.81 108 PHE A N 1
ATOM 843 C CA . PHE A 1 108 ? 0.575 7.001 -13.461 1.00 98.81 108 PHE A CA 1
ATOM 844 C C . PHE A 1 108 ? 0.614 8.532 -13.528 1.00 98.81 108 PHE A C 1
ATOM 846 O O . PHE A 1 108 ? 1.219 9.126 -14.431 1.00 98.81 108 PHE A O 1
ATOM 853 N N . VAL A 1 109 ? 0.027 9.167 -12.511 1.00 98.69 109 VAL A N 1
ATOM 854 C CA . VAL A 1 109 ? 0.187 10.593 -12.189 1.00 98.69 109 VAL A CA 1
ATOM 855 C C . VAL A 1 109 ? 0.708 10.717 -10.758 1.00 98.69 109 VAL A C 1
ATOM 857 O O . VAL A 1 109 ? 0.109 10.223 -9.808 1.00 98.69 109 VAL A O 1
ATOM 860 N N . PHE A 1 110 ? 1.845 11.390 -10.606 1.00 98.88 110 PHE A N 1
ATOM 861 C CA . PHE A 1 110 ? 2.494 11.650 -9.326 1.00 98.88 110 PHE A CA 1
ATOM 862 C C . PHE A 1 110 ? 2.160 13.054 -8.852 1.00 98.88 110 PHE A C 1
ATOM 864 O O . PHE A 1 110 ? 2.581 14.025 -9.480 1.00 98.88 110 PHE A O 1
ATOM 871 N N . HIS A 1 111 ? 1.468 13.159 -7.726 1.00 98.81 111 HIS A N 1
ATOM 872 C CA . HIS A 1 111 ? 1.120 14.411 -7.057 1.00 98.81 111 HIS A CA 1
ATOM 873 C C . HIS A 1 111 ? 2.167 14.744 -6.001 1.00 98.81 111 HIS A C 1
ATOM 875 O O . HIS A 1 111 ? 2.480 13.905 -5.157 1.00 98.81 111 HIS A O 1
ATOM 881 N N . TYR A 1 112 ? 2.729 15.952 -6.030 1.00 98.81 112 TYR A N 1
ATOM 882 C CA . TYR A 1 112 ? 3.812 16.341 -5.122 1.00 98.81 112 TYR A CA 1
ATOM 883 C C . TYR A 1 112 ? 3.856 17.853 -4.852 1.00 98.81 112 TYR A C 1
ATOM 885 O O . TYR A 1 112 ? 3.197 18.664 -5.505 1.00 98.81 112 TYR A O 1
ATOM 893 N N . THR A 1 113 ? 4.678 18.253 -3.883 1.00 98.81 113 THR A N 1
ATOM 894 C CA . THR A 1 113 ? 5.026 19.654 -3.612 1.00 98.81 113 THR A CA 1
ATOM 895 C C . THR A 1 113 ? 6.536 19.803 -3.419 1.00 98.81 113 THR A C 1
ATOM 897 O O . THR A 1 113 ? 7.228 18.844 -3.085 1.00 98.81 113 THR A O 1
ATOM 900 N N . LEU A 1 114 ? 7.065 21.009 -3.641 1.00 98.62 114 LEU A N 1
ATOM 901 C CA . LEU A 1 114 ? 8.466 21.370 -3.359 1.00 98.62 114 LEU A CA 1
ATOM 902 C C . LEU A 1 114 ? 8.606 22.231 -2.093 1.00 98.62 114 LEU A C 1
ATOM 904 O O . LEU A 1 114 ? 9.701 22.671 -1.754 1.00 98.62 114 LEU A O 1
ATOM 908 N N . THR A 1 115 ? 7.495 22.505 -1.408 1.00 98.25 115 THR A N 1
ATOM 909 C CA . THR A 1 115 ? 7.437 23.368 -0.223 1.00 98.25 115 THR A CA 1
ATOM 910 C C . THR A 1 115 ? 6.483 22.803 0.820 1.00 98.25 115 THR A C 1
ATOM 912 O O . THR A 1 115 ? 5.508 22.143 0.465 1.00 98.25 115 THR A O 1
ATOM 915 N N . GLY A 1 116 ? 6.710 23.142 2.090 1.00 97.75 116 GLY A N 1
ATOM 916 C CA . GLY A 1 116 ? 5.884 22.669 3.200 1.00 97.75 116 GLY A CA 1
ATOM 917 C C . GLY A 1 116 ? 6.302 21.281 3.704 1.00 97.75 116 GLY A C 1
ATOM 918 O O . GLY A 1 116 ? 7.354 20.780 3.306 1.00 97.75 116 GLY A O 1
ATOM 919 N N . PRO A 1 117 ? 5.510 20.673 4.602 1.00 95.88 117 PRO A N 1
ATOM 920 C CA . PRO A 1 117 ? 5.859 19.400 5.237 1.00 95.88 117 PRO A CA 1
ATOM 921 C C . PRO A 1 117 ? 5.964 18.237 4.239 1.00 95.88 117 PRO A C 1
ATOM 923 O O . PRO A 1 117 ? 6.832 17.385 4.397 1.00 95.88 117 PRO A O 1
ATOM 926 N N . ASP A 1 118 ? 5.159 18.247 3.174 1.00 97.94 118 ASP A N 1
ATOM 927 C CA . ASP A 1 118 ? 5.135 17.205 2.137 1.00 97.94 118 ASP A CA 1
ATOM 928 C C . ASP A 1 118 ? 6.201 17.388 1.043 1.00 97.94 118 ASP A C 1
ATOM 930 O O . ASP A 1 118 ? 6.215 16.657 0.054 1.00 97.94 118 ASP A O 1
ATOM 934 N N . ALA A 1 119 ? 7.110 18.358 1.188 1.00 98.50 119 ALA A N 1
ATOM 935 C CA . ALA A 1 119 ? 8.096 18.673 0.159 1.00 98.50 119 ALA A CA 1
ATOM 936 C C . ALA A 1 119 ? 9.001 17.477 -0.174 1.00 98.50 119 ALA A C 1
ATOM 938 O O . ALA A 1 119 ? 9.633 16.896 0.709 1.00 98.50 119 ALA A O 1
ATOM 939 N N . VAL A 1 120 ? 9.114 17.150 -1.461 1.00 98.62 120 VAL A N 1
ATOM 940 C CA . VAL A 1 120 ? 10.160 16.248 -1.966 1.00 98.62 120 VAL A CA 1
ATOM 941 C C . VAL A 1 120 ? 11.477 17.005 -2.144 1.00 98.62 120 VAL A C 1
ATOM 943 O O . VAL A 1 120 ? 11.495 18.226 -2.299 1.00 98.62 120 VAL A O 1
ATOM 946 N N . SER A 1 121 ? 12.598 16.282 -2.201 1.00 97.56 121 SER A N 1
ATOM 947 C CA . SER A 1 121 ? 13.928 16.885 -2.397 1.00 97.56 121 SER A CA 1
ATOM 948 C C . SER A 1 121 ? 14.130 17.536 -3.775 1.00 97.56 121 SER A C 1
ATOM 950 O O . SER A 1 121 ? 15.032 18.356 -3.946 1.00 97.56 121 SER A O 1
ATOM 952 N N . GLY A 1 122 ? 13.300 17.188 -4.760 1.00 98.06 122 GLY A N 1
ATOM 953 C CA . GLY A 1 122 ? 13.294 17.780 -6.094 1.00 98.06 122 GLY A CA 1
ATOM 954 C C . GLY A 1 122 ? 12.646 16.872 -7.138 1.00 98.06 122 GLY A C 1
ATOM 955 O O . GLY A 1 122 ? 12.286 15.730 -6.858 1.00 98.06 122 GLY A O 1
ATOM 956 N N . LEU A 1 123 ? 12.539 17.360 -8.378 1.00 98.38 123 LEU A N 1
ATOM 957 C CA . LEU A 1 123 ? 11.929 16.606 -9.482 1.00 98.38 123 LEU A CA 1
ATOM 958 C C . LEU A 1 123 ? 12.641 15.269 -9.760 1.00 98.38 123 LEU A C 1
ATOM 960 O O . LEU A 1 123 ? 11.991 14.295 -10.118 1.00 98.38 123 LEU A O 1
ATOM 964 N N . SER A 1 124 ? 13.958 15.181 -9.553 1.00 98.38 124 SER A N 1
ATOM 965 C CA . SER A 1 124 ? 14.704 13.928 -9.736 1.00 98.38 124 SER A CA 1
ATOM 966 C C . SER A 1 124 ? 14.246 12.812 -8.793 1.00 98.38 124 SER A C 1
ATOM 968 O O . SER A 1 124 ? 14.321 11.642 -9.161 1.00 98.38 124 SER A O 1
ATOM 970 N N . TYR A 1 125 ? 13.762 13.144 -7.593 1.00 98.62 125 TYR A N 1
ATOM 971 C CA . TYR A 1 125 ? 13.176 12.173 -6.669 1.00 98.62 125 TYR A CA 1
ATOM 972 C C . TYR A 1 125 ? 11.847 11.632 -7.209 1.00 98.62 125 TYR A C 1
ATOM 974 O O . TYR A 1 125 ? 11.645 10.421 -7.252 1.00 98.62 125 TYR A O 1
ATOM 982 N N . VAL A 1 126 ? 10.989 12.525 -7.714 1.00 98.88 126 VAL A N 1
ATOM 983 C CA . VAL A 1 126 ? 9.702 12.169 -8.334 1.00 98.88 126 VAL A CA 1
ATOM 984 C C . VAL A 1 126 ? 9.915 11.293 -9.569 1.00 98.88 126 VAL A C 1
ATOM 986 O O . VAL A 1 126 ? 9.259 10.271 -9.710 1.00 98.88 126 VAL A O 1
ATOM 989 N N . VAL A 1 127 ? 10.881 11.634 -10.428 1.00 98.88 127 VAL A N 1
ATOM 990 C CA . VAL A 1 127 ? 11.212 10.848 -11.631 1.00 98.88 127 VAL A CA 1
ATOM 991 C C . VAL A 1 127 ? 11.740 9.452 -11.275 1.00 98.88 127 VAL A C 1
ATOM 993 O O . VAL A 1 127 ? 11.400 8.484 -11.951 1.00 98.88 127 VAL A O 1
ATOM 996 N N . GLN A 1 128 ? 12.541 9.317 -10.211 1.00 98.69 128 GLN A N 1
ATOM 997 C CA . GLN A 1 128 ? 12.997 8.004 -9.732 1.00 98.69 128 GLN A CA 1
ATOM 998 C C . GLN A 1 128 ? 11.829 7.144 -9.245 1.00 98.69 128 GLN A C 1
ATOM 1000 O O . GLN A 1 128 ? 11.744 5.974 -9.614 1.00 98.69 128 GLN A O 1
ATOM 1005 N N . MET A 1 129 ? 10.909 7.733 -8.477 1.00 98.88 129 MET A N 1
ATOM 1006 C CA . MET A 1 129 ? 9.705 7.041 -8.021 1.00 98.88 129 MET A CA 1
ATOM 1007 C C . MET A 1 129 ? 8.813 6.653 -9.201 1.00 98.88 129 MET A C 1
ATOM 1009 O O . MET A 1 129 ? 8.389 5.507 -9.298 1.00 98.88 129 MET A O 1
ATOM 1013 N N . ALA A 1 130 ? 8.618 7.561 -10.155 1.00 98.94 130 ALA A N 1
ATOM 1014 C CA . ALA A 1 130 ? 7.853 7.298 -11.364 1.00 98.94 130 ALA A CA 1
ATOM 1015 C C . ALA A 1 130 ? 8.430 6.145 -12.191 1.00 98.94 130 ALA A C 1
ATOM 1017 O O . ALA A 1 130 ? 7.694 5.270 -12.642 1.00 98.94 130 ALA A O 1
ATOM 1018 N N . SER A 1 131 ? 9.757 6.083 -12.318 1.00 98.88 131 SER A N 1
ATOM 1019 C CA . SER A 1 131 ? 10.428 4.948 -12.951 1.00 98.88 131 SER A CA 1
ATOM 1020 C C . SER A 1 131 ? 10.219 3.637 -12.186 1.00 98.88 131 SER A C 1
ATOM 1022 O O . SER A 1 131 ? 10.122 2.597 -12.829 1.00 98.88 131 SER A O 1
ATOM 1024 N N . ALA A 1 132 ? 10.169 3.663 -10.851 1.00 98.88 132 ALA A N 1
ATOM 1025 C CA . ALA A 1 132 ? 9.928 2.469 -10.039 1.00 98.88 132 ALA A CA 1
ATOM 1026 C C . ALA A 1 132 ? 8.489 1.943 -10.181 1.00 98.88 132 ALA A C 1
ATOM 1028 O O . ALA A 1 132 ? 8.285 0.735 -10.230 1.00 98.88 132 ALA A O 1
ATOM 1029 N N . PHE A 1 133 ? 7.500 2.828 -10.308 1.00 98.94 133 PHE A N 1
ATOM 1030 C CA . PHE A 1 133 ? 6.104 2.440 -10.541 1.00 98.94 133 PHE A CA 1
ATOM 1031 C C . PHE A 1 133 ? 5.852 1.927 -11.957 1.00 98.94 133 PHE A C 1
ATOM 1033 O O . PHE A 1 133 ? 5.143 0.942 -12.127 1.00 98.94 133 PHE A O 1
ATOM 1040 N N . GLU A 1 134 ? 6.457 2.533 -12.980 1.00 98.88 134 GLU A N 1
ATOM 1041 C CA . GLU A 1 134 ? 6.397 1.979 -14.340 1.00 98.88 134 GLU A CA 1
ATOM 1042 C C . GLU A 1 134 ? 7.065 0.598 -14.410 1.00 98.88 134 GLU A C 1
ATOM 1044 O O . GLU A 1 134 ? 6.577 -0.303 -15.093 1.00 98.88 134 GLU A O 1
ATOM 1049 N N . ASP A 1 135 ? 8.152 0.393 -13.663 1.00 98.81 135 ASP A N 1
ATOM 1050 C CA . ASP A 1 135 ? 8.773 -0.921 -13.505 1.00 98.81 135 ASP A CA 1
ATOM 1051 C C . ASP A 1 135 ? 7.833 -1.928 -12.818 1.00 98.81 135 ASP A C 1
ATOM 1053 O O . ASP A 1 135 ? 7.616 -3.022 -13.343 1.00 98.81 135 ASP A O 1
ATOM 1057 N N . ALA A 1 136 ? 7.217 -1.531 -11.698 1.00 98.88 136 ALA A N 1
ATOM 1058 C CA . ALA A 1 136 ? 6.236 -2.332 -10.970 1.00 98.88 136 ALA A CA 1
ATOM 1059 C C . ALA A 1 136 ? 5.033 -2.705 -11.845 1.00 98.88 136 ALA A C 1
ATOM 1061 O O . ALA A 1 136 ? 4.640 -3.870 -11.874 1.00 98.88 136 ALA A O 1
ATOM 1062 N N . TYR A 1 137 ? 4.496 -1.754 -12.615 1.00 98.88 137 TYR A N 1
ATOM 1063 C CA . TYR A 1 137 ? 3.401 -1.991 -13.551 1.00 98.88 137 TYR A CA 1
ATOM 1064 C C . TYR A 1 137 ? 3.784 -3.034 -14.596 1.00 98.88 137 TYR A C 1
ATOM 1066 O O . TYR A 1 137 ? 3.129 -4.069 -14.700 1.00 98.88 137 TYR A O 1
ATOM 1074 N N . ASN A 1 138 ? 4.879 -2.814 -15.331 1.00 98.88 138 ASN A N 1
ATOM 1075 C CA . ASN A 1 138 ? 5.328 -3.750 -16.366 1.00 98.88 138 ASN A CA 1
ATOM 1076 C C . ASN A 1 138 ? 5.630 -5.143 -15.794 1.00 98.88 138 ASN A C 1
ATOM 1078 O O . ASN A 1 138 ? 5.376 -6.166 -16.436 1.00 98.88 138 ASN A O 1
ATOM 1082 N N . PHE A 1 139 ? 6.167 -5.212 -14.581 1.00 98.81 139 PHE A N 1
ATOM 1083 C CA . PHE A 1 139 ? 6.414 -6.486 -13.932 1.00 98.81 139 PHE A CA 1
ATOM 1084 C C . PHE A 1 139 ? 5.112 -7.193 -13.530 1.00 98.81 139 PHE A C 1
ATOM 1086 O O . PHE A 1 139 ? 4.890 -8.337 -13.926 1.00 98.81 139 PHE A O 1
ATOM 1093 N N . ILE A 1 140 ? 4.232 -6.528 -12.786 1.00 98.81 140 ILE A N 1
ATOM 1094 C CA . ILE A 1 140 ? 3.033 -7.145 -12.207 1.00 98.81 140 ILE A CA 1
ATOM 1095 C C . ILE A 1 140 ? 1.981 -7.445 -13.285 1.00 98.81 140 ILE A C 1
ATOM 1097 O O . ILE A 1 140 ? 1.460 -8.559 -13.354 1.00 98.81 140 ILE A O 1
ATOM 1101 N N . THR A 1 141 ? 1.673 -6.493 -14.162 1.00 98.44 141 THR A N 1
ATOM 1102 C CA . THR A 1 141 ? 0.544 -6.638 -15.095 1.00 98.44 141 THR A CA 1
ATOM 1103 C C . THR A 1 141 ? 0.974 -7.320 -16.388 1.00 98.44 141 THR A C 1
ATOM 1105 O O . THR A 1 141 ? 0.334 -8.270 -16.831 1.00 98.44 141 THR A O 1
ATOM 1108 N N . VAL A 1 142 ? 2.105 -6.908 -16.969 1.00 98.06 142 VAL A N 1
ATOM 1109 C CA . VAL A 1 142 ? 2.562 -7.432 -18.266 1.00 98.06 142 VAL A CA 1
ATOM 1110 C C . VAL A 1 142 ? 3.332 -8.740 -18.100 1.00 98.06 142 VAL A C 1
ATOM 1112 O O . VAL A 1 142 ? 3.035 -9.718 -18.782 1.00 98.06 142 VAL A O 1
ATOM 1115 N N . THR A 1 143 ? 4.317 -8.785 -17.197 1.00 98.12 143 THR A N 1
ATOM 1116 C CA . THR A 1 143 ? 5.188 -9.967 -17.050 1.00 98.12 143 THR A CA 1
ATOM 1117 C C . THR A 1 143 ? 4.506 -11.082 -16.258 1.00 98.12 143 THR A C 1
ATOM 1119 O O . THR A 1 143 ? 4.551 -12.240 -16.671 1.00 98.12 143 THR A O 1
ATOM 1122 N N . LYS A 1 144 ? 3.871 -10.753 -15.127 1.00 97.88 144 LYS A N 1
ATOM 1123 C CA . LYS A 1 144 ? 3.197 -11.731 -14.255 1.00 97.88 144 LYS A CA 1
ATOM 1124 C C . LYS A 1 144 ? 1.731 -11.979 -14.628 1.00 97.88 144 LYS A C 1
ATOM 1126 O O . LYS A 1 144 ? 1.170 -12.995 -14.215 1.00 97.88 144 LYS A O 1
ATOM 1131 N N . GLY A 1 145 ? 1.128 -11.104 -15.435 1.00 97.88 145 GLY A N 1
ATOM 1132 C CA . GLY A 1 145 ? -0.213 -11.300 -15.988 1.00 97.88 145 GLY A CA 1
ATOM 1133 C C . GLY A 1 145 ? -1.353 -11.048 -15.002 1.00 97.88 145 GLY A C 1
ATOM 1134 O O . GLY A 1 145 ? -2.436 -11.603 -15.203 1.00 97.88 145 GLY A O 1
ATOM 1135 N N . TYR A 1 146 ? -1.119 -10.295 -13.920 1.00 98.50 146 TYR A N 1
ATOM 1136 C CA . TYR A 1 146 ? -2.201 -9.846 -13.039 1.00 98.50 146 TYR A CA 1
ATOM 1137 C C . TYR A 1 146 ? -3.048 -8.768 -13.733 1.00 98.50 146 TYR A C 1
ATOM 1139 O O . TYR A 1 146 ? -2.558 -8.045 -14.601 1.00 98.50 146 TYR A O 1
ATOM 1147 N N . ILE A 1 147 ? -4.319 -8.650 -13.346 1.00 97.50 147 ILE A N 1
ATOM 1148 C CA . ILE A 1 147 ? -5.186 -7.565 -13.820 1.00 97.50 147 ILE A CA 1
ATOM 1149 C C . ILE A 1 147 ? -4.678 -6.199 -13.340 1.00 97.50 147 ILE A C 1
ATOM 1151 O O . ILE A 1 147 ? -3.946 -6.094 -12.358 1.00 97.50 147 ILE A O 1
ATOM 1155 N N . THR A 1 148 ? -5.059 -5.145 -14.052 1.00 97.75 148 THR A N 1
ATOM 1156 C CA . THR A 1 148 ? -4.764 -3.764 -13.661 1.00 97.75 148 THR A CA 1
ATOM 1157 C C . THR A 1 148 ? -5.784 -3.266 -12.634 1.00 97.75 148 THR A C 1
ATOM 1159 O O . THR A 1 148 ? -6.941 -3.687 -12.717 1.00 97.75 148 THR A O 1
ATOM 1162 N N . PRO A 1 149 ? -5.414 -2.326 -11.743 1.00 97.75 149 PRO A N 1
ATOM 1163 C CA . PRO A 1 149 ? -6.378 -1.659 -10.869 1.00 97.75 149 PRO A CA 1
ATOM 1164 C C . PRO A 1 149 ? -7.518 -1.006 -11.671 1.00 97.75 149 PRO A C 1
ATOM 1166 O O . PRO A 1 149 ? -7.271 -0.537 -12.791 1.00 97.75 149 PRO A O 1
ATOM 1169 N N . PRO A 1 150 ? -8.755 -0.966 -11.145 1.00 96.88 150 PRO A N 1
ATOM 1170 C CA . PRO A 1 150 ? -9.854 -0.283 -11.814 1.00 96.88 150 PRO A CA 1
ATOM 1171 C C . PRO A 1 150 ? -9.600 1.229 -11.863 1.00 96.88 150 PRO A C 1
ATOM 1173 O O . PRO A 1 150 ? -9.057 1.819 -10.931 1.00 96.88 150 PRO A O 1
ATOM 1176 N N . SER A 1 151 ? -9.997 1.862 -12.971 1.00 95.44 151 SER A N 1
ATOM 1177 C CA . SER A 1 151 ? -9.891 3.316 -13.124 1.00 95.44 151 SER A CA 1
ATOM 1178 C C . SER A 1 151 ? -10.953 4.026 -12.284 1.00 95.44 151 SER A C 1
ATOM 1180 O O . SER A 1 151 ? -12.117 3.632 -12.266 1.00 95.44 151 SER A O 1
ATOM 1182 N N . ASP A 1 152 ? -10.548 5.122 -11.659 1.00 95.38 152 ASP A N 1
ATOM 1183 C CA . ASP A 1 152 ? -11.364 6.108 -10.943 1.00 95.38 152 ASP A CA 1
ATOM 1184 C C . ASP A 1 152 ? -11.907 7.231 -11.861 1.00 95.38 152 ASP A C 1
ATOM 1186 O O . ASP A 1 152 ? -12.448 8.244 -11.404 1.00 95.38 152 ASP A O 1
ATOM 1190 N N . GLY A 1 153 ? -11.775 7.062 -13.179 1.00 95.25 153 GLY A N 1
ATOM 1191 C CA . GLY A 1 153 ? -12.259 7.995 -14.187 1.00 95.25 153 GLY A CA 1
ATOM 1192 C C . GLY A 1 153 ? -11.361 9.218 -14.350 1.00 95.25 153 GLY A C 1
ATOM 1193 O O . GLY A 1 153 ? -10.492 9.228 -15.213 1.00 95.25 153 GLY A O 1
ATOM 1194 N N . THR A 1 154 ? -11.654 10.291 -13.618 1.00 94.88 154 THR A N 1
ATOM 1195 C CA . THR A 1 154 ? -10.881 11.549 -13.665 1.00 94.88 154 THR A CA 1
ATOM 1196 C C . THR A 1 154 ? -10.577 12.094 -12.273 1.00 94.88 154 THR A C 1
ATOM 1198 O O . THR A 1 154 ? -10.223 13.271 -12.135 1.00 94.88 154 THR A O 1
ATOM 1201 N N . ALA A 1 155 ? -10.797 11.293 -11.224 1.00 93.94 155 ALA A N 1
ATOM 1202 C CA . ALA A 1 155 ? -10.312 11.643 -9.896 1.00 93.94 155 ALA A CA 1
ATOM 1203 C C . ALA A 1 155 ? -8.783 11.792 -9.961 1.00 93.94 155 ALA A C 1
ATOM 1205 O O . ALA A 1 155 ? -8.140 11.194 -10.806 1.00 93.94 155 ALA A O 1
ATOM 1206 N N . GLY A 1 156 ? -8.209 12.714 -9.186 1.00 92.19 156 GLY A N 1
ATOM 1207 C CA . GLY A 1 156 ? -6.773 13.009 -9.307 1.00 92.19 156 GLY A CA 1
ATOM 1208 C C . GLY A 1 156 ? -6.352 13.756 -10.586 1.00 92.19 156 GLY A C 1
ATOM 1209 O O . GLY A 1 156 ? -5.228 14.235 -10.668 1.00 92.19 156 GLY A O 1
ATOM 1210 N N . GLY A 1 157 ? -7.260 13.998 -11.535 1.00 92.69 157 GLY A N 1
ATOM 1211 C CA . GLY A 1 157 ? -7.078 14.952 -12.636 1.00 92.69 157 GLY A CA 1
ATOM 1212 C C . GLY A 1 157 ? -7.129 14.344 -14.037 1.00 92.69 157 GLY A C 1
ATOM 1213 O O . GLY A 1 157 ? -7.514 15.048 -14.971 1.00 92.69 157 GLY A O 1
ATOM 1214 N N . ASP A 1 158 ? -6.806 13.060 -14.199 1.00 93.44 158 ASP A N 1
ATOM 1215 C CA . ASP A 1 158 ? -7.041 12.293 -15.429 1.00 93.44 158 ASP A CA 1
ATOM 1216 C C . ASP A 1 158 ? -7.252 10.801 -15.118 1.00 93.44 158 ASP A C 1
ATOM 1218 O O . ASP A 1 158 ? -7.519 10.463 -13.977 1.00 93.44 158 ASP A O 1
ATOM 1222 N N . SER A 1 159 ? -7.230 9.925 -16.127 1.00 95.50 159 SER A N 1
ATOM 1223 C CA . SER A 1 159 ? -7.578 8.504 -15.972 1.00 95.50 159 SER A CA 1
ATOM 1224 C C . SER A 1 159 ? -6.416 7.582 -15.603 1.00 95.50 159 SER A C 1
ATOM 1226 O O . SER A 1 159 ? -6.577 6.359 -15.624 1.00 95.50 159 SER A O 1
ATOM 1228 N N . ARG A 1 160 ? -5.215 8.125 -15.396 1.00 98.19 160 ARG A N 1
ATOM 1229 C CA . ARG A 1 160 ? -4.042 7.365 -14.949 1.00 98.19 160 ARG A CA 1
ATOM 1230 C C . ARG A 1 160 ? -4.075 7.194 -13.437 1.00 98.19 160 ARG A C 1
ATOM 1232 O O . ARG A 1 160 ? -4.654 8.000 -12.729 1.00 98.19 160 ARG A O 1
ATOM 1239 N N . TYR A 1 161 ? -3.398 6.162 -12.950 1.00 98.62 161 TYR A N 1
ATOM 1240 C CA . TYR A 1 161 ? -3.431 5.811 -11.537 1.00 98.62 161 TYR A CA 1
ATOM 1241 C C . TYR A 1 161 ? -2.659 6.830 -10.679 1.00 98.62 161 TYR A C 1
ATOM 1243 O O . TYR A 1 161 ? -1.502 7.154 -10.975 1.00 98.62 161 TYR A O 1
ATOM 1251 N N . ASP A 1 162 ? -3.270 7.308 -9.596 1.00 98.75 162 ASP A N 1
ATOM 1252 C CA . ASP A 1 162 ? -2.694 8.360 -8.759 1.00 98.75 162 ASP A CA 1
ATOM 1253 C C . ASP A 1 162 ? -1.737 7.848 -7.679 1.00 98.75 162 ASP A C 1
ATOM 1255 O O . ASP A 1 162 ? -2.040 6.950 -6.884 1.00 98.75 162 ASP A O 1
ATOM 1259 N N . VAL A 1 163 ? -0.584 8.510 -7.599 1.00 98.88 163 VAL A N 1
ATOM 1260 C CA . VAL A 1 163 ? 0.403 8.342 -6.533 1.00 98.88 163 VAL A CA 1
ATOM 1261 C C . VAL A 1 163 ? 0.673 9.697 -5.882 1.00 98.88 163 VAL A C 1
ATOM 1263 O O . VAL A 1 163 ? 1.191 10.617 -6.511 1.00 98.88 163 VAL A O 1
ATOM 1266 N N . TYR A 1 164 ? 0.361 9.831 -4.600 1.00 98.81 164 TYR A N 1
ATOM 1267 C CA . TYR A 1 164 ? 0.596 11.038 -3.812 1.00 98.81 164 TYR A CA 1
ATOM 1268 C C . TYR A 1 164 ? 1.897 10.913 -3.023 1.00 98.81 164 TYR A C 1
ATOM 1270 O O . TYR A 1 164 ? 2.059 9.995 -2.221 1.00 98.81 164 TYR A O 1
ATOM 1278 N N . ILE A 1 165 ? 2.822 11.852 -3.217 1.00 98.81 165 ILE A N 1
ATOM 1279 C CA . ILE A 1 165 ? 4.098 11.887 -2.503 1.00 98.81 165 ILE A CA 1
ATOM 1280 C C . ILE A 1 165 ? 3.993 12.887 -1.351 1.00 98.81 165 ILE A C 1
ATOM 1282 O O . ILE A 1 165 ? 3.938 14.096 -1.575 1.00 98.81 165 ILE A O 1
ATOM 1286 N N . VAL A 1 166 ? 3.958 12.372 -0.123 1.00 98.25 166 VAL A N 1
ATOM 1287 C CA . VAL A 1 166 ? 3.639 13.132 1.096 1.00 98.25 166 VAL A CA 1
ATOM 1288 C C . VAL A 1 166 ? 4.581 12.781 2.245 1.00 98.25 166 VAL A C 1
ATOM 1290 O O . VAL A 1 166 ? 5.307 11.787 2.199 1.00 98.25 166 VAL A O 1
ATOM 1293 N N . SER A 1 167 ? 4.597 13.589 3.297 1.00 96.56 167 SER A N 1
ATOM 1294 C CA . SER A 1 167 ? 5.256 13.228 4.548 1.00 96.56 167 SER A CA 1
ATOM 1295 C C . SER A 1 167 ? 4.454 12.131 5.244 1.00 96.56 167 SER A C 1
ATOM 1297 O O . SER A 1 167 ? 3.262 12.294 5.493 1.00 96.56 167 SER A O 1
ATOM 1299 N N . LEU A 1 168 ? 5.103 11.008 5.553 1.00 95.00 168 LEU A N 1
ATOM 1300 C CA . LEU A 1 168 ? 4.478 9.878 6.245 1.00 95.00 168 LEU A CA 1
ATOM 1301 C C . LEU A 1 168 ? 5.075 9.688 7.645 1.00 95.00 168 LEU A C 1
ATOM 1303 O O . LEU A 1 168 ? 6.242 10.041 7.857 1.00 95.00 168 LEU A O 1
ATOM 1307 N N . PRO A 1 169 ? 4.315 9.101 8.594 1.00 91.31 169 PRO A N 1
ATOM 1308 C CA . PRO A 1 169 ? 4.845 8.702 9.894 1.00 91.31 169 PRO A CA 1
ATOM 1309 C C . PRO A 1 169 ? 6.128 7.858 9.766 1.00 91.31 169 PRO A C 1
ATOM 1311 O O . PRO A 1 169 ? 6.253 7.098 8.804 1.00 91.31 169 PRO A O 1
ATOM 1314 N N . PRO A 1 170 ? 7.077 7.942 10.722 1.00 86.19 170 PRO A N 1
ATOM 1315 C CA . PRO A 1 170 ? 8.446 7.441 10.546 1.00 86.19 170 PRO A CA 1
ATOM 1316 C C . PRO A 1 170 ? 8.601 5.995 10.054 1.00 86.19 170 PRO A C 1
ATOM 1318 O O . PRO A 1 170 ? 9.529 5.723 9.294 1.00 86.19 170 PRO A O 1
ATOM 1321 N N . ASN A 1 171 ? 7.713 5.086 10.465 1.00 88.50 171 ASN A N 1
ATOM 1322 C CA . ASN A 1 171 ? 7.798 3.669 10.104 1.00 88.50 171 ASN A CA 1
ATOM 1323 C C . ASN A 1 171 ? 7.120 3.328 8.773 1.00 88.50 171 ASN A C 1
ATOM 1325 O O . ASN A 1 171 ? 7.423 2.288 8.200 1.00 88.50 171 ASN A O 1
ATOM 1329 N N . ILE A 1 172 ? 6.211 4.173 8.283 1.00 94.31 172 ILE A N 1
ATOM 1330 C CA . ILE A 1 172 ? 5.403 3.866 7.103 1.00 94.31 172 ILE A CA 1
ATOM 1331 C C . ILE A 1 172 ? 6.229 4.133 5.844 1.00 94.31 172 ILE A C 1
ATOM 1333 O O . ILE A 1 172 ? 6.728 5.244 5.633 1.00 94.31 172 ILE A O 1
ATOM 1337 N N . LEU A 1 173 ? 6.358 3.113 4.994 1.00 96.19 173 LEU A N 1
ATOM 1338 C CA . LEU A 1 173 ? 7.095 3.201 3.732 1.00 96.19 173 LEU A CA 1
ATOM 1339 C C . LEU A 1 173 ? 6.227 3.756 2.599 1.00 96.19 173 LEU A C 1
ATOM 1341 O O . LEU A 1 173 ? 6.698 4.568 1.797 1.00 96.19 173 LEU A O 1
ATOM 1345 N N . GLY A 1 174 ? 4.971 3.332 2.573 1.00 98.00 174 GLY A N 1
ATOM 1346 C CA . GLY A 1 174 ? 3.916 3.678 1.632 1.00 98.00 174 GLY A CA 1
ATOM 1347 C C . GLY A 1 174 ? 2.617 3.014 2.093 1.00 98.00 174 GLY A C 1
ATOM 1348 O O . GLY A 1 174 ? 2.623 2.298 3.096 1.00 98.00 174 GLY A O 1
ATOM 1349 N N . TYR A 1 175 ? 1.506 3.332 1.436 1.00 98.38 175 TYR A N 1
ATOM 1350 C CA . TYR A 1 175 ? 0.249 2.596 1.581 1.00 98.38 175 TYR A CA 1
ATOM 1351 C C . TYR A 1 175 ? -0.717 2.886 0.436 1.00 98.38 175 TYR A C 1
ATOM 1353 O O . TYR A 1 175 ? -0.665 3.944 -0.198 1.00 98.38 175 TYR A O 1
ATOM 1361 N N . THR A 1 176 ? -1.659 1.976 0.236 1.00 98.62 176 THR A N 1
ATOM 1362 C CA . THR A 1 176 ? -2.735 2.052 -0.750 1.00 98.62 176 THR A CA 1
ATOM 1363 C C . THR A 1 176 ? -4.067 2.269 -0.038 1.00 98.62 176 THR A C 1
ATOM 1365 O O . THR A 1 176 ? -4.331 1.677 1.008 1.00 98.62 176 THR A O 1
ATOM 1368 N N . VAL A 1 177 ? -4.912 3.147 -0.576 1.00 97.94 177 VAL A N 1
ATOM 1369 C CA . VAL A 1 177 ? -6.196 3.520 0.034 1.00 97.94 177 VAL A CA 1
ATOM 1370 C C . VAL A 1 177 ? -7.334 3.191 -0.932 1.00 97.94 177 VAL A C 1
ATOM 1372 O O . VAL A 1 177 ? -7.350 3.773 -2.017 1.00 97.94 177 VAL A O 1
ATOM 1375 N N . PRO A 1 178 ? -8.272 2.291 -0.578 1.00 97.06 178 PRO A N 1
ATOM 1376 C CA . PRO A 1 178 ? -9.480 2.065 -1.369 1.00 97.06 178 PRO A CA 1
ATOM 1377 C C . PRO A 1 178 ? -10.471 3.226 -1.207 1.00 97.06 178 PRO A C 1
ATOM 1379 O O . PRO A 1 178 ? -10.503 3.883 -0.164 1.00 97.06 178 PRO A O 1
ATOM 1382 N N . GLU A 1 179 ? -11.290 3.478 -2.230 1.00 94.88 179 GLU A N 1
ATOM 1383 C CA . GLU A 1 179 ? -12.171 4.656 -2.270 1.00 94.88 179 GLU A CA 1
ATOM 1384 C C . GLU A 1 179 ? -13.611 4.378 -2.687 1.00 94.88 179 GLU A C 1
ATOM 1386 O O . GLU A 1 179 ? -14.545 4.824 -2.014 1.00 94.88 179 GLU A O 1
ATOM 1391 N N . ALA A 1 180 ? -13.817 3.690 -3.806 1.00 95.00 180 ALA A N 1
ATOM 1392 C CA . ALA A 1 180 ? -15.138 3.433 -4.362 1.00 95.00 180 ALA A CA 1
ATOM 1393 C C . ALA A 1 180 ? -15.184 2.040 -4.979 1.00 95.00 180 ALA A C 1
ATOM 1395 O O . ALA A 1 180 ? -14.164 1.539 -5.443 1.00 95.00 180 ALA A O 1
ATOM 1396 N N .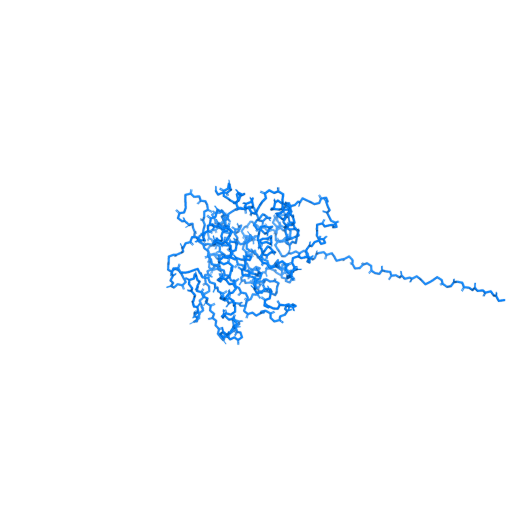 ALA A 1 181 ? -16.375 1.443 -5.017 1.00 95.25 181 ALA A N 1
ATOM 1397 C CA . ALA A 1 181 ? -16.588 0.190 -5.729 1.00 95.25 181 ALA A CA 1
ATOM 1398 C C . ALA A 1 181 ? -16.163 0.332 -7.198 1.00 95.25 181 ALA A C 1
ATOM 1400 O O . ALA A 1 181 ? -16.490 1.328 -7.858 1.00 95.25 181 ALA A O 1
ATOM 1401 N N . GLY A 1 182 ? -15.422 -0.655 -7.690 1.00 94.88 182 GLY A N 1
ATOM 1402 C CA . GLY A 1 182 ? -15.009 -0.721 -9.078 1.00 94.88 182 GLY A CA 1
ATOM 1403 C C . GLY A 1 182 ? -16.135 -1.214 -10.000 1.00 94.88 182 GLY A C 1
ATOM 1404 O O . GLY A 1 182 ? -17.278 -1.422 -9.582 1.00 94.88 182 GLY A O 1
ATOM 1405 N N . PRO A 1 183 ? -15.857 -1.313 -11.310 1.00 95.12 183 PRO A N 1
ATOM 1406 C CA . PRO A 1 183 ? -16.847 -1.709 -12.305 1.00 95.12 183 PRO A CA 1
ATOM 1407 C C . PRO A 1 183 ? -17.039 -3.229 -12.417 1.00 95.12 183 PRO A C 1
ATOM 1409 O O . PRO A 1 183 ? -17.883 -3.664 -13.211 1.00 95.12 183 PRO A O 1
ATOM 1412 N N . ALA A 1 184 ? -16.235 -4.049 -11.734 1.00 96.19 184 ALA A N 1
ATOM 1413 C CA . ALA A 1 184 ? -16.335 -5.496 -11.854 1.00 96.19 184 ALA A CA 1
ATOM 1414 C C . ALA A 1 184 ? -17.603 -6.031 -11.154 1.00 96.19 184 ALA A C 1
ATOM 1416 O O . ALA A 1 184 ? -18.174 -5.385 -10.281 1.00 96.19 184 ALA A O 1
ATOM 1417 N N . PRO A 1 185 ? -18.095 -7.230 -11.522 1.00 95.06 185 PRO A N 1
ATOM 1418 C CA . PRO A 1 185 ? -19.243 -7.844 -10.850 1.00 95.06 185 PRO A CA 1
ATOM 1419 C C . PRO A 1 185 ? -18.883 -8.493 -9.498 1.00 95.06 185 PRO A C 1
ATOM 1421 O O . PRO A 1 185 ? -19.689 -9.254 -8.962 1.00 95.06 185 PRO A O 1
ATOM 1424 N N . TRP A 1 186 ? -17.674 -8.253 -8.994 1.00 95.44 186 TRP A N 1
ATOM 1425 C CA . TRP A 1 186 ? -17.146 -8.755 -7.728 1.00 95.44 186 TRP A CA 1
ATOM 1426 C C . TRP A 1 186 ? -16.665 -7.589 -6.859 1.00 95.44 186 TRP A C 1
ATOM 1428 O O . TRP A 1 186 ? -16.910 -6.435 -7.197 1.00 95.44 186 TRP A O 1
ATOM 1438 N N . ASN A 1 187 ? -16.038 -7.875 -5.719 1.00 94.12 187 ASN A N 1
ATOM 1439 C CA . ASN A 1 187 ? -15.710 -6.871 -4.711 1.00 94.12 187 ASN A CA 1
ATOM 1440 C C . ASN A 1 187 ? -14.431 -6.075 -5.045 1.00 94.12 187 ASN A C 1
ATOM 1442 O O . ASN A 1 187 ? -13.500 -6.016 -4.242 1.00 94.12 187 ASN A O 1
ATOM 1446 N N . ASP A 1 188 ? -14.363 -5.485 -6.242 1.00 97.12 188 ASP A N 1
ATOM 1447 C CA . ASP A 1 188 ? -13.258 -4.613 -6.632 1.00 97.12 188 ASP A CA 1
ATOM 1448 C C . ASP A 1 188 ? -13.445 -3.175 -6.123 1.00 97.12 188 ASP A C 1
ATOM 1450 O O . ASP A 1 188 ? -14.561 -2.709 -5.881 1.00 97.12 188 ASP A O 1
ATOM 1454 N N . ALA A 1 189 ? -12.339 -2.452 -5.951 1.00 97.50 189 ALA A N 1
ATOM 1455 C CA . ALA A 1 189 ? -12.360 -1.043 -5.578 1.00 97.50 189 ALA A CA 1
ATOM 1456 C C . ALA A 1 189 ? -11.314 -0.223 -6.331 1.00 97.50 189 ALA A C 1
ATOM 1458 O O . ALA A 1 189 ? -10.187 -0.666 -6.556 1.00 97.50 189 ALA A O 1
ATOM 1459 N N . THR A 1 190 ? -11.687 1.009 -6.677 1.00 98.00 190 THR A N 1
ATOM 1460 C CA . THR A 1 190 ? -10.733 2.048 -7.064 1.00 98.00 190 THR A CA 1
ATOM 1461 C C . THR A 1 190 ? -9.895 2.445 -5.859 1.00 98.00 190 THR A C 1
ATOM 1463 O O . THR A 1 190 ? -10.342 2.361 -4.710 1.00 98.00 190 THR A O 1
ATOM 1466 N N . SER A 1 191 ? -8.682 2.912 -6.120 1.00 98.19 191 SER A N 1
ATOM 1467 C CA . SER A 1 191 ? -7.744 3.287 -5.074 1.00 98.19 191 SER A CA 1
ATOM 1468 C C . SER A 1 191 ? -6.708 4.282 -5.573 1.00 98.19 191 SER A C 1
ATOM 1470 O O . SER A 1 191 ? -6.514 4.452 -6.775 1.00 98.19 191 SER A O 1
ATOM 1472 N N . TYR A 1 192 ? -5.983 4.880 -4.634 1.00 98.44 192 TYR A N 1
ATOM 1473 C CA . TYR A 1 192 ? -4.746 5.613 -4.898 1.00 98.44 192 TYR A CA 1
ATOM 1474 C C . TYR A 1 192 ? -3.643 5.143 -3.949 1.00 98.44 192 TYR A C 1
ATOM 1476 O O . TYR A 1 192 ? -3.899 4.465 -2.950 1.00 98.44 192 TYR A O 1
ATOM 1484 N N . ILE A 1 193 ? -2.399 5.519 -4.243 1.00 98.81 193 ILE A N 1
ATOM 1485 C CA . ILE A 1 193 ? -1.243 5.194 -3.397 1.00 98.81 193 ILE A CA 1
ATOM 1486 C C . ILE A 1 193 ? -0.679 6.465 -2.765 1.00 98.81 193 ILE A C 1
ATOM 1488 O O . ILE A 1 193 ? -0.597 7.509 -3.408 1.00 98.81 193 ILE A O 1
ATOM 1492 N N . LYS A 1 194 ? -0.255 6.380 -1.504 1.00 98.69 194 LYS A N 1
ATOM 1493 C CA . LYS A 1 194 ? 0.576 7.381 -0.833 1.00 98.69 194 LYS A CA 1
ATOM 1494 C C . LYS A 1 194 ? 1.975 6.821 -0.618 1.00 98.69 194 LYS A C 1
ATOM 1496 O O . LYS A 1 194 ? 2.154 5.765 -0.021 1.00 98.69 194 LYS A O 1
ATOM 1501 N N . MET A 1 195 ? 2.972 7.566 -1.072 1.00 98.75 195 MET A N 1
ATOM 1502 C CA . MET A 1 195 ? 4.390 7.256 -0.911 1.00 98.75 195 MET A CA 1
ATOM 1503 C C . MET A 1 195 ? 5.053 8.332 -0.065 1.00 98.75 195 MET A C 1
ATOM 1505 O O . MET A 1 195 ? 4.709 9.512 -0.168 1.00 98.75 195 MET A O 1
ATOM 1509 N N . ARG A 1 196 ? 6.038 7.954 0.751 1.00 97.81 196 ARG A N 1
ATOM 1510 C CA . ARG A 1 196 ? 6.776 8.948 1.535 1.00 97.81 196 ARG A CA 1
ATOM 1511 C C . ARG A 1 196 ? 7.633 9.850 0.660 1.00 97.81 196 ARG A C 1
ATOM 1513 O O . ARG A 1 196 ? 8.216 9.410 -0.322 1.00 97.81 196 ARG A O 1
ATOM 1520 N N . ASN A 1 197 ? 7.774 11.101 1.071 1.00 98.25 197 ASN A N 1
ATOM 1521 C CA . ASN A 1 197 ? 8.521 12.136 0.363 1.00 98.25 197 ASN A CA 1
ATOM 1522 C C . ASN A 1 197 ? 10.052 12.060 0.505 1.00 98.25 197 ASN A C 1
ATOM 1524 O O . ASN A 1 197 ? 10.746 12.804 -0.192 1.00 9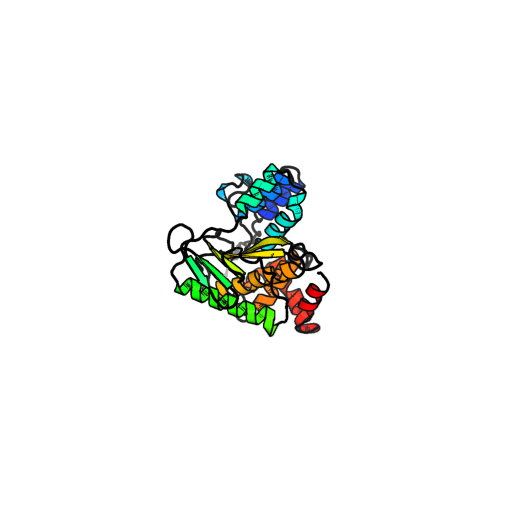8.25 197 ASN A O 1
ATOM 1528 N N . SER A 1 198 ? 10.612 11.202 1.376 1.00 97.31 198 SER A N 1
ATOM 1529 C CA . SER A 1 198 ? 12.078 11.102 1.516 1.00 97.31 198 SER A CA 1
ATOM 1530 C C . SER A 1 198 ? 12.647 9.813 2.126 1.00 97.31 198 SER A C 1
ATOM 1532 O O . SER A 1 198 ? 12.830 9.729 3.339 1.00 97.31 198 SER A O 1
ATOM 1534 N N . TYR A 1 199 ? 13.112 8.889 1.273 1.00 96.44 199 TYR A N 1
ATOM 1535 C CA . TYR A 1 199 ? 14.103 7.791 1.468 1.00 96.44 199 TYR A CA 1
ATOM 1536 C C . TYR A 1 199 ? 15.263 7.940 2.489 1.00 96.44 199 TYR A C 1
ATOM 1538 O O . TYR A 1 199 ? 15.856 6.943 2.890 1.00 96.44 199 TYR A O 1
ATOM 1546 N N . SER A 1 200 ? 15.668 9.146 2.886 1.00 91.00 200 SER A N 1
ATOM 1547 C CA . SER A 1 200 ? 17.045 9.395 3.357 1.00 91.00 200 SER A CA 1
ATOM 1548 C C . SER A 1 200 ? 17.479 8.717 4.669 1.00 91.00 200 SER A C 1
ATOM 1550 O O . SER A 1 200 ? 18.674 8.673 4.938 1.00 91.00 200 SER A O 1
ATOM 1552 N N . GLY A 1 201 ? 16.550 8.215 5.490 1.00 86.75 201 GLY A N 1
ATOM 1553 C CA . GLY A 1 201 ? 16.848 7.524 6.756 1.00 86.75 201 GLY A CA 1
ATOM 1554 C C . GLY A 1 201 ? 17.036 6.006 6.646 1.00 86.75 201 GLY A C 1
ATOM 1555 O O . GLY A 1 201 ? 17.355 5.364 7.641 1.00 86.75 201 GLY A O 1
ATOM 1556 N N . PHE A 1 202 ? 16.829 5.431 5.461 1.00 89.69 202 PHE A N 1
ATOM 1557 C CA . PHE A 1 202 ? 16.885 3.988 5.230 1.00 89.69 202 PHE A CA 1
ATOM 1558 C C . PHE A 1 202 ? 18.251 3.571 4.676 1.00 89.69 202 PHE A C 1
ATOM 1560 O O . PHE A 1 202 ? 18.927 4.365 4.024 1.00 89.69 202 PHE A O 1
ATOM 1567 N N . SER A 1 203 ? 18.664 2.324 4.922 1.00 89.62 203 SER A N 1
ATOM 1568 C CA . SER A 1 203 ? 20.002 1.828 4.556 1.00 89.62 203 SER A CA 1
ATOM 1569 C C . SER A 1 203 ? 20.281 1.869 3.048 1.00 89.62 203 SER A C 1
ATOM 1571 O O . SER A 1 203 ? 21.408 2.153 2.650 1.00 89.62 203 SER A O 1
ATOM 1573 N N . SER A 1 204 ? 19.258 1.635 2.219 1.00 93.31 204 SER A N 1
ATOM 1574 C CA . SER A 1 204 ? 19.316 1.801 0.763 1.00 93.31 204 SER A CA 1
ATOM 1575 C C . SER A 1 204 ? 18.081 2.556 0.254 1.00 93.31 204 SER A C 1
ATOM 1577 O O . SER A 1 204 ? 17.094 1.942 -0.152 1.00 93.31 204 SER A O 1
ATOM 1579 N N . PRO A 1 205 ? 18.084 3.902 0.281 1.00 95.50 205 PRO A N 1
ATOM 1580 C CA . PRO A 1 205 ? 16.889 4.703 0.009 1.00 95.50 205 PRO A CA 1
ATOM 1581 C C . PRO A 1 205 ? 16.188 4.396 -1.322 1.00 95.50 205 PRO A C 1
ATOM 1583 O O . PRO A 1 205 ? 14.961 4.430 -1.398 1.00 95.50 205 PRO A O 1
ATOM 1586 N N . LEU A 1 206 ? 16.963 4.103 -2.371 1.00 96.56 206 LEU A N 1
ATOM 1587 C CA . LEU A 1 206 ? 16.423 3.773 -3.688 1.00 96.56 206 LEU A CA 1
ATOM 1588 C C . LEU A 1 206 ? 15.795 2.375 -3.716 1.00 96.56 206 LEU A C 1
ATOM 1590 O O . LEU A 1 206 ? 14.752 2.197 -4.340 1.00 96.56 206 LEU A O 1
ATOM 1594 N N . ASP A 1 207 ? 16.392 1.399 -3.034 1.00 97.50 207 ASP A N 1
ATOM 1595 C CA . ASP A 1 207 ? 15.844 0.042 -3.004 1.00 97.50 207 ASP A CA 1
ATOM 1596 C C . ASP A 1 207 ? 14.572 -0.023 -2.155 1.00 97.50 207 ASP A C 1
ATOM 1598 O O . ASP A 1 207 ? 13.591 -0.625 -2.584 1.00 97.50 207 ASP A O 1
ATOM 1602 N N . TYR A 1 208 ? 14.519 0.703 -1.031 1.00 97.12 208 TYR A N 1
ATOM 1603 C CA . TYR A 1 208 ? 13.279 0.872 -0.265 1.00 97.12 208 TYR A CA 1
ATOM 1604 C C . TYR A 1 208 ? 12.171 1.500 -1.116 1.00 97.12 208 TYR A C 1
ATOM 1606 O O . TYR A 1 208 ? 11.048 1.006 -1.107 1.00 97.12 208 TYR A O 1
ATOM 1614 N N . MET A 1 209 ? 12.472 2.547 -1.893 1.00 98.38 209 MET A N 1
ATOM 1615 C CA . MET A 1 209 ? 11.498 3.150 -2.811 1.00 98.38 209 MET A CA 1
ATOM 1616 C C . MET A 1 209 ? 10.984 2.138 -3.844 1.00 98.38 209 MET A C 1
ATOM 1618 O O . MET A 1 209 ? 9.782 2.074 -4.089 1.00 98.38 209 MET A O 1
ATOM 1622 N N . ARG A 1 210 ? 11.883 1.355 -4.446 1.00 98.56 210 ARG A N 1
ATOM 1623 C CA . ARG A 1 210 ? 11.551 0.366 -5.480 1.00 98.56 210 ARG A CA 1
ATOM 1624 C C . ARG A 1 210 ? 10.701 -0.783 -4.951 1.00 98.56 210 ARG A C 1
ATOM 1626 O O . ARG A 1 210 ? 9.686 -1.098 -5.564 1.00 98.56 210 ARG A O 1
ATOM 1633 N N . ILE A 1 211 ? 11.090 -1.368 -3.819 1.00 98.00 211 ILE A N 1
ATOM 1634 C CA . ILE A 1 211 ? 10.309 -2.420 -3.157 1.00 98.00 211 ILE A CA 1
ATOM 1635 C C . ILE A 1 211 ? 8.941 -1.884 -2.760 1.00 98.00 211 ILE A C 1
ATOM 1637 O O . ILE A 1 211 ? 7.937 -2.508 -3.081 1.00 98.00 211 ILE A O 1
ATOM 1641 N N . THR A 1 212 ? 8.886 -0.699 -2.146 1.00 98.44 212 THR A N 1
ATOM 1642 C CA . THR A 1 212 ? 7.609 -0.102 -1.735 1.00 98.44 212 THR A CA 1
ATOM 1643 C C . THR A 1 212 ? 6.705 0.161 -2.943 1.00 98.44 212 THR A C 1
ATOM 1645 O O . THR A 1 212 ? 5.514 -0.105 -2.876 1.00 98.44 212 THR A O 1
ATOM 1648 N N . ALA A 1 213 ? 7.247 0.616 -4.079 1.00 98.81 213 ALA A N 1
ATOM 1649 C CA . ALA A 1 213 ? 6.454 0.813 -5.294 1.00 98.81 213 ALA A CA 1
ATOM 1650 C C . ALA A 1 213 ? 5.834 -0.498 -5.813 1.00 98.81 213 ALA A C 1
ATOM 1652 O O . ALA A 1 213 ? 4.669 -0.503 -6.200 1.00 98.81 213 ALA A O 1
ATOM 1653 N N . VAL A 1 214 ? 6.581 -1.610 -5.796 1.00 98.88 214 VAL A N 1
ATOM 1654 C CA . VAL A 1 214 ? 6.049 -2.933 -6.173 1.00 98.88 214 VAL A CA 1
ATOM 1655 C C . VAL A 1 214 ? 5.005 -3.410 -5.168 1.00 98.88 214 VAL A C 1
ATOM 1657 O O . VAL A 1 214 ? 3.935 -3.849 -5.580 1.00 98.88 214 VAL A O 1
ATOM 1660 N N . HIS A 1 215 ? 5.298 -3.285 -3.876 1.00 98.75 215 HIS A N 1
ATOM 1661 C CA . HIS A 1 215 ? 4.433 -3.706 -2.779 1.00 98.75 215 HIS A CA 1
ATOM 1662 C C . HIS A 1 215 ? 3.078 -2.983 -2.813 1.00 98.75 215 HIS A C 1
ATOM 1664 O O . HIS A 1 215 ? 2.031 -3.625 -2.873 1.00 98.75 215 HIS A O 1
ATOM 1670 N N . GLU A 1 216 ? 3.086 -1.651 -2.878 1.00 98.88 216 GLU A N 1
ATOM 1671 C CA . GLU A 1 216 ? 1.855 -0.855 -2.894 1.00 98.88 216 GLU A CA 1
ATOM 1672 C C . GLU A 1 216 ? 1.102 -0.961 -4.216 1.00 98.88 216 GLU A C 1
ATOM 1674 O O . GLU A 1 216 ? -0.122 -1.073 -4.234 1.00 98.88 216 GLU A O 1
ATOM 1679 N N . PHE A 1 217 ? 1.808 -0.999 -5.350 1.00 98.94 217 PHE A N 1
ATOM 1680 C CA . PHE A 1 217 ? 1.117 -1.236 -6.613 1.00 98.94 217 PHE A CA 1
ATOM 1681 C C . PHE A 1 217 ? 0.479 -2.629 -6.654 1.00 98.94 217 PHE A C 1
ATOM 1683 O O . PHE A 1 217 ? -0.580 -2.802 -7.258 1.00 98.94 217 PHE A O 1
ATOM 1690 N N . PHE A 1 218 ? 1.064 -3.621 -5.976 1.00 98.88 218 PHE A N 1
ATOM 1691 C CA . PHE A 1 218 ? 0.423 -4.920 -5.857 1.00 98.88 218 PHE A CA 1
ATOM 1692 C C . PHE A 1 218 ? -0.827 -4.879 -4.982 1.00 98.88 218 PHE A C 1
ATOM 1694 O O . PHE A 1 218 ? -1.807 -5.506 -5.361 1.00 98.88 218 PHE A O 1
ATOM 1701 N N . HIS A 1 219 ? -0.872 -4.092 -3.904 1.00 98.81 219 HIS A N 1
ATOM 1702 C CA . HIS A 1 219 ? -2.125 -3.870 -3.173 1.00 98.81 219 HIS A CA 1
ATOM 1703 C C . HIS A 1 219 ? -3.218 -3.243 -4.045 1.00 98.81 219 HIS A C 1
ATOM 1705 O O . HIS A 1 219 ? -4.353 -3.711 -4.030 1.00 98.81 219 HIS A O 1
ATOM 1711 N N . ALA A 1 220 ? -2.882 -2.259 -4.883 1.00 98.75 220 ALA A N 1
ATOM 1712 C CA . ALA A 1 220 ? -3.835 -1.708 -5.851 1.00 98.75 220 ALA A CA 1
ATOM 1713 C C . ALA A 1 220 ? -4.367 -2.779 -6.823 1.00 98.75 220 ALA A C 1
ATOM 1715 O O . ALA A 1 220 ? -5.541 -2.788 -7.189 1.00 98.75 220 ALA A O 1
ATOM 1716 N N . VAL A 1 221 ? -3.503 -3.710 -7.236 1.00 98.75 221 VAL A N 1
ATOM 1717 C CA . VAL A 1 221 ? -3.885 -4.864 -8.059 1.00 98.75 221 VAL A CA 1
ATOM 1718 C C . VAL A 1 221 ? -4.739 -5.860 -7.270 1.00 98.75 221 VAL A C 1
ATOM 1720 O O . VAL A 1 221 ? -5.707 -6.375 -7.819 1.00 98.75 221 VAL A O 1
ATOM 1723 N N . GLN A 1 222 ? -4.439 -6.118 -5.996 1.00 98.56 222 GLN A N 1
ATOM 1724 C CA . GLN A 1 222 ? -5.253 -6.964 -5.113 1.00 98.56 222 GLN A CA 1
ATOM 1725 C C . GLN A 1 222 ? -6.661 -6.392 -4.945 1.00 98.56 222 GLN A C 1
ATOM 1727 O O . GLN A 1 222 ? -7.627 -7.141 -5.040 1.00 98.56 222 GLN A O 1
ATOM 1732 N N . PHE A 1 223 ? -6.793 -5.070 -4.807 1.00 98.56 223 PHE A N 1
ATOM 1733 C CA . PHE A 1 223 ? -8.088 -4.386 -4.735 1.00 98.56 223 PHE A CA 1
ATOM 1734 C C . PHE A 1 223 ? -8.910 -4.505 -6.025 1.00 98.56 223 PHE A C 1
ATOM 1736 O O . PHE A 1 223 ? -10.120 -4.315 -5.986 1.00 98.56 223 PHE A O 1
ATOM 1743 N N . ALA A 1 224 ? -8.296 -4.868 -7.154 1.00 98.06 224 ALA A N 1
ATOM 1744 C CA . ALA A 1 224 ? -9.018 -5.222 -8.376 1.00 98.06 224 ALA A CA 1
ATOM 1745 C C . ALA A 1 224 ? -9.608 -6.646 -8.344 1.00 98.06 224 ALA A C 1
ATOM 1747 O O . ALA A 1 224 ? -10.493 -6.963 -9.142 1.00 98.06 224 ALA A O 1
ATOM 1748 N N . TYR A 1 225 ? -9.095 -7.520 -7.470 1.00 97.88 225 TYR A N 1
ATOM 1749 C CA . TYR A 1 225 ? -9.630 -8.864 -7.230 1.00 97.88 225 TYR A CA 1
ATOM 1750 C C . TYR A 1 225 ? -10.646 -8.848 -6.088 1.00 97.88 225 TYR A C 1
ATOM 1752 O O . TYR A 1 225 ? -11.795 -9.198 -6.316 1.00 97.88 225 TYR A O 1
ATOM 1760 N N . ASP A 1 226 ? -10.229 -8.425 -4.895 1.00 97.00 226 ASP A N 1
ATOM 1761 C CA . ASP A 1 226 ? -11.080 -8.264 -3.713 1.00 97.00 226 ASP A CA 1
ATOM 1762 C C . ASP A 1 226 ? -10.391 -7.311 -2.724 1.00 97.00 226 ASP A C 1
ATOM 1764 O O . ASP A 1 226 ? -9.333 -7.626 -2.170 1.00 97.00 226 ASP A O 1
ATOM 1768 N N . TYR A 1 227 ? -10.974 -6.132 -2.482 1.00 95.12 227 TYR A N 1
ATOM 1769 C CA . TYR A 1 227 ? -10.406 -5.173 -1.524 1.00 95.12 227 TYR A CA 1
ATOM 1770 C C . TYR A 1 227 ? -10.598 -5.579 -0.052 1.00 95.12 227 TYR A C 1
ATOM 1772 O O . TYR A 1 227 ? -10.012 -4.953 0.832 1.00 95.12 227 TYR A O 1
ATOM 1780 N N . SER A 1 228 ? -11.415 -6.602 0.220 1.00 93.94 228 SER A N 1
ATOM 1781 C CA . SER A 1 228 ? -11.767 -7.088 1.561 1.00 93.94 228 SER A CA 1
ATOM 1782 C C . SER A 1 228 ? -11.118 -8.427 1.938 1.00 93.94 228 SER A C 1
ATOM 1784 O O . SER A 1 228 ? -11.447 -9.000 2.982 1.00 93.94 228 SER A O 1
ATOM 1786 N N . GLU A 1 229 ? -10.189 -8.919 1.112 1.00 95.31 229 GLU A N 1
ATOM 1787 C CA . GLU A 1 229 ? -9.453 -10.157 1.373 1.00 95.31 229 GLU A CA 1
ATOM 1788 C C . GLU A 1 229 ? -8.670 -10.086 2.699 1.00 95.31 229 GLU A C 1
ATOM 1790 O O . GLU A 1 229 ? -8.346 -9.021 3.232 1.00 95.31 229 GLU A O 1
ATOM 1795 N N . GLN A 1 230 ? -8.369 -11.253 3.266 1.00 93.81 230 GLN A N 1
ATOM 1796 C CA . GLN A 1 230 ? -7.718 -11.381 4.560 1.00 93.81 230 GLN A CA 1
ATOM 1797 C C . GLN A 1 230 ? -6.371 -10.627 4.616 1.00 93.81 230 GLN A C 1
ATOM 1799 O O . GLN A 1 230 ? -5.468 -10.931 3.825 1.00 93.81 230 GLN A O 1
ATOM 1804 N N . PRO A 1 231 ? -6.173 -9.734 5.612 1.00 93.31 231 PRO A N 1
ATOM 1805 C CA . PRO A 1 231 ? -4.978 -8.897 5.735 1.00 93.31 231 PRO A CA 1
ATOM 1806 C C . PRO A 1 231 ? -3.643 -9.636 5.649 1.00 93.31 231 PRO A C 1
ATOM 1808 O O . PRO A 1 231 ? -2.715 -9.172 4.988 1.00 93.31 231 PRO A O 1
ATOM 1811 N N . TRP A 1 232 ? -3.553 -10.817 6.270 1.00 93.81 232 TRP A N 1
ATOM 1812 C CA . TRP A 1 232 ? -2.332 -11.622 6.247 1.00 93.81 232 TRP A CA 1
ATOM 1813 C C . TRP A 1 232 ? -1.924 -11.993 4.815 1.00 93.81 232 TRP A C 1
ATOM 1815 O O . TRP A 1 232 ? -0.740 -11.960 4.491 1.00 93.81 232 TRP A O 1
ATOM 1825 N N . TYR A 1 233 ? -2.881 -12.325 3.940 1.00 96.44 233 TYR A N 1
ATOM 1826 C CA . TYR A 1 233 ? -2.559 -12.795 2.595 1.00 96.44 233 TYR A CA 1
ATOM 1827 C C . TYR A 1 233 ? -2.227 -11.648 1.641 1.00 96.44 233 TYR A C 1
ATOM 1829 O O . TYR A 1 233 ? -1.346 -11.795 0.782 1.00 96.44 233 TYR A O 1
ATOM 1837 N N . MET A 1 234 ? -2.874 -10.492 1.830 1.00 96.94 234 MET A N 1
ATOM 1838 C CA . MET A 1 234 ? -2.501 -9.251 1.150 1.00 96.94 234 MET A CA 1
ATOM 1839 C C . MET A 1 234 ? -1.017 -8.944 1.374 1.00 96.94 234 MET A C 1
ATOM 1841 O O . MET A 1 234 ? -0.269 -8.820 0.407 1.00 96.94 234 MET A O 1
ATOM 1845 N N . GLU A 1 235 ? -0.562 -8.938 2.629 1.00 96.62 235 GLU A N 1
ATOM 1846 C CA . GLU A 1 235 ? 0.842 -8.667 2.967 1.00 96.62 235 GLU A CA 1
ATOM 1847 C C . GLU A 1 235 ? 1.797 -9.763 2.482 1.00 96.62 235 GLU A C 1
ATOM 1849 O O . GLU A 1 235 ? 2.767 -9.469 1.784 1.00 96.62 235 GLU A O 1
ATOM 1854 N N . VAL A 1 236 ? 1.512 -11.042 2.768 1.00 96.62 236 VAL A N 1
ATOM 1855 C CA . VAL A 1 236 ? 2.368 -12.176 2.352 1.00 96.62 236 VAL A CA 1
ATOM 1856 C C . VAL A 1 236 ? 2.616 -12.152 0.845 1.00 96.62 236 VAL A C 1
ATOM 1858 O O . VAL A 1 236 ? 3.735 -12.404 0.387 1.00 96.62 236 VAL A O 1
ATOM 1861 N N . SER A 1 237 ? 1.584 -11.877 0.048 1.00 98.00 237 SER A N 1
ATOM 1862 C CA . SER A 1 237 ? 1.718 -11.844 -1.408 1.00 98.00 237 SER A CA 1
ATOM 1863 C C . SER A 1 237 ? 2.376 -10.562 -1.931 1.00 98.00 237 SER A C 1
ATOM 1865 O O . SER A 1 237 ? 3.150 -10.664 -2.885 1.00 98.00 237 SER A O 1
ATOM 1867 N N . SER A 1 238 ? 2.191 -9.410 -1.275 1.00 98.31 238 SER A N 1
ATOM 1868 C CA . SER A 1 238 ? 2.915 -8.163 -1.582 1.00 98.31 238 SER A CA 1
ATOM 1869 C C . SER A 1 238 ? 4.408 -8.234 -1.249 1.00 98.31 238 SER A C 1
ATOM 1871 O O . SER A 1 238 ? 5.238 -7.751 -2.025 1.00 98.31 238 SER A O 1
ATOM 1873 N N . VAL A 1 239 ? 4.793 -8.882 -0.147 1.00 97.44 239 VAL A N 1
ATOM 1874 C CA . VAL A 1 239 ? 6.210 -9.126 0.178 1.00 97.44 239 VAL A CA 1
ATOM 1875 C C . VAL A 1 239 ? 6.826 -10.102 -0.818 1.00 97.44 239 VAL A C 1
ATOM 1877 O O . VAL A 1 239 ? 7.861 -9.801 -1.409 1.00 97.44 239 VAL A O 1
ATOM 1880 N N . TRP A 1 240 ? 6.154 -11.227 -1.081 1.00 98.00 240 TRP A N 1
ATOM 1881 C CA . TRP A 1 240 ? 6.629 -12.223 -2.042 1.00 98.00 240 TRP A CA 1
ATOM 1882 C C . TRP A 1 240 ? 6.859 -11.632 -3.434 1.00 98.00 240 TRP A C 1
ATOM 1884 O O . TRP A 1 240 ? 7.915 -11.843 -4.022 1.00 98.00 240 TRP A O 1
ATOM 1894 N N . ILE A 1 241 ? 5.905 -10.876 -3.983 1.00 98.50 241 ILE A N 1
ATOM 1895 C CA . ILE A 1 241 ? 6.057 -10.359 -5.349 1.00 98.50 241 ILE A CA 1
ATOM 1896 C C . ILE A 1 241 ? 7.163 -9.299 -5.442 1.00 98.50 241 ILE A C 1
ATOM 1898 O O . ILE A 1 241 ? 7.817 -9.185 -6.481 1.00 98.50 241 ILE A O 1
ATOM 1902 N N . SER A 1 242 ? 7.405 -8.565 -4.352 1.00 97.81 242 SER A N 1
ATOM 1903 C CA . SER A 1 242 ? 8.497 -7.596 -4.250 1.00 97.81 242 SER A CA 1
ATOM 1904 C C . SER A 1 242 ? 9.863 -8.282 -4.237 1.00 97.81 242 SER A C 1
ATOM 1906 O O . SER A 1 242 ? 10.743 -7.869 -4.992 1.00 97.81 242 SER A O 1
ATOM 1908 N N . ASP A 1 243 ? 10.006 -9.368 -3.471 1.00 97.19 243 ASP A N 1
ATOM 1909 C CA . ASP A 1 243 ? 11.198 -10.230 -3.466 1.00 97.19 243 ASP A CA 1
ATOM 1910 C C . ASP A 1 243 ? 11.453 -10.829 -4.859 1.00 97.19 243 ASP A C 1
ATOM 1912 O O . ASP A 1 243 ? 12.535 -10.684 -5.424 1.00 97.19 243 ASP A O 1
ATOM 1916 N N . VAL A 1 244 ? 10.420 -11.372 -5.515 1.00 97.44 244 VAL A N 1
ATOM 1917 C CA . VAL A 1 244 ? 10.558 -11.900 -6.885 1.00 97.44 244 VAL A CA 1
ATOM 1918 C C . VAL A 1 244 ? 11.011 -10.816 -7.875 1.00 97.44 244 VAL A C 1
ATOM 1920 O O . VAL A 1 244 ? 11.704 -11.134 -8.847 1.00 97.44 244 VAL A O 1
ATOM 1923 N N . ARG A 1 245 ? 10.646 -9.540 -7.667 1.00 98.06 245 ARG A N 1
ATOM 1924 C CA . ARG A 1 245 ? 11.123 -8.439 -8.520 1.00 98.06 245 ARG A CA 1
ATOM 1925 C C . ARG A 1 245 ? 12.564 -8.042 -8.212 1.00 98.06 245 ARG A C 1
ATOM 1927 O O . ARG A 1 245 ? 13.333 -7.797 -9.145 1.00 98.06 245 ARG A O 1
ATOM 1934 N N . TYR A 1 246 ? 12.911 -7.951 -6.933 1.00 97.19 246 TYR A N 1
ATOM 1935 C CA . TYR A 1 246 ? 14.182 -7.423 -6.446 1.00 97.19 246 TYR A CA 1
ATOM 1936 C C . TYR A 1 246 ? 14.912 -8.415 -5.516 1.00 97.19 246 TYR A C 1
ATOM 1938 O O . TYR A 1 246 ? 15.263 -8.044 -4.396 1.00 97.19 246 TYR A O 1
ATOM 1946 N N . PRO A 1 247 ? 15.266 -9.625 -5.994 1.00 95.00 247 PRO A N 1
ATOM 1947 C CA . PRO A 1 247 ? 15.761 -10.736 -5.160 1.00 95.00 247 PRO A CA 1
ATOM 1948 C C . PRO A 1 247 ? 17.206 -10.566 -4.655 1.00 95.00 247 PRO A C 1
ATOM 1950 O O . PRO A 1 247 ? 17.850 -11.528 -4.257 1.00 95.00 247 PRO A O 1
ATOM 1953 N N . ALA A 1 248 ? 17.787 -9.377 -4.818 1.00 94.69 248 ALA A N 1
ATOM 1954 C CA . ALA A 1 248 ? 19.126 -9.040 -4.334 1.00 94.69 248 ALA A CA 1
ATOM 1955 C C . ALA A 1 248 ? 19.090 -7.936 -3.267 1.00 94.69 248 ALA A C 1
ATOM 1957 O O . ALA A 1 248 ? 20.145 -7.500 -2.804 1.00 94.69 248 ALA A O 1
ATOM 1958 N N . VAL A 1 249 ? 17.897 -7.420 -2.955 1.00 92.88 249 VAL A N 1
ATOM 1959 C CA . VAL A 1 249 ? 17.705 -6.332 -1.994 1.00 92.88 249 VAL A CA 1
ATOM 1960 C C . VAL A 1 249 ? 17.518 -6.880 -0.579 1.00 92.88 249 VAL A C 1
ATOM 1962 O O . VAL A 1 249 ? 18.038 -6.272 0.356 1.00 92.88 249 VAL A O 1
ATOM 1965 N N . ASP A 1 250 ? 16.835 -8.020 -0.432 1.00 91.44 250 ASP A N 1
ATOM 1966 C CA . ASP A 1 250 ? 16.771 -8.819 0.798 1.00 91.44 250 ASP A CA 1
ATOM 1967 C C . ASP A 1 250 ? 16.310 -8.035 2.049 1.00 91.44 250 ASP A C 1
ATOM 1969 O O . ASP A 1 250 ? 16.747 -8.300 3.174 1.00 91.44 250 ASP A O 1
ATOM 1973 N N . ILE A 1 251 ? 15.461 -7.012 1.886 1.00 88.62 251 ILE A N 1
ATOM 1974 C CA . ILE A 1 251 ? 14.989 -6.187 3.015 1.00 88.62 251 ILE A CA 1
ATOM 1975 C C . ILE A 1 251 ? 14.024 -6.994 3.887 1.00 88.62 251 ILE A C 1
ATOM 1977 O O . ILE A 1 251 ? 14.083 -6.925 5.114 1.00 88.62 251 ILE A O 1
ATOM 1981 N N . GLU A 1 252 ? 13.170 -7.803 3.268 1.00 89.62 252 GLU A N 1
ATOM 1982 C CA . GLU A 1 252 ? 12.200 -8.677 3.925 1.00 89.62 252 GLU A CA 1
ATOM 1983 C C . GLU A 1 252 ? 12.849 -9.746 4.819 1.00 89.62 252 GLU A C 1
ATOM 1985 O O . GLU A 1 252 ? 12.222 -10.207 5.776 1.00 89.62 252 GLU A O 1
ATOM 1990 N N . HIS A 1 253 ? 14.136 -10.063 4.616 1.00 92.00 253 HIS A N 1
ATOM 1991 C CA . HIS A 1 253 ? 14.890 -10.954 5.502 1.00 92.00 253 HIS A CA 1
ATOM 1992 C C . HIS A 1 253 ? 14.902 -10.493 6.967 1.00 92.00 253 HIS A C 1
ATOM 1994 O O . HIS A 1 253 ? 15.035 -11.327 7.867 1.00 92.00 253 HIS A O 1
ATOM 2000 N N . MET A 1 254 ? 14.698 -9.196 7.239 1.00 88.88 254 MET A N 1
ATOM 2001 C CA . MET A 1 254 ? 14.572 -8.684 8.608 1.00 88.88 254 MET A CA 1
ATOM 2002 C C . MET A 1 254 ? 13.399 -9.306 9.387 1.00 88.88 254 MET A C 1
ATOM 2004 O O . MET A 1 254 ? 13.423 -9.313 10.617 1.00 88.88 254 MET A O 1
ATOM 2008 N N . PHE A 1 255 ? 12.401 -9.861 8.690 1.00 90.19 255 PHE A N 1
ATOM 2009 C CA . PHE A 1 255 ? 11.229 -10.497 9.292 1.00 90.19 255 PHE A CA 1
ATOM 2010 C C . PHE A 1 255 ? 11.368 -12.015 9.463 1.00 90.19 255 PHE A C 1
ATOM 2012 O O . PHE A 1 255 ? 10.528 -12.620 10.126 1.00 90.19 255 PHE A O 1
ATOM 2019 N N . LEU A 1 256 ? 12.422 -12.660 8.948 1.00 90.88 256 LEU A N 1
ATOM 2020 C CA . LEU A 1 256 ? 12.569 -14.126 9.017 1.00 90.88 256 LEU A CA 1
ATOM 2021 C C . LEU A 1 256 ? 12.643 -14.662 10.456 1.00 90.88 256 LEU A C 1
ATOM 2023 O O . LEU A 1 256 ? 12.167 -15.764 10.739 1.00 90.88 256 LEU A O 1
ATOM 2027 N N . ASP A 1 257 ? 13.180 -13.869 11.386 1.00 90.44 257 ASP A N 1
ATOM 2028 C CA . ASP A 1 257 ? 13.225 -14.220 12.810 1.00 90.44 257 ASP A CA 1
ATOM 2029 C C . ASP A 1 257 ? 11.817 -14.393 13.415 1.00 90.44 257 ASP A C 1
ATOM 2031 O O . ASP A 1 257 ? 11.643 -15.199 14.332 1.00 90.44 257 ASP A O 1
ATOM 2035 N N . THR A 1 258 ? 10.800 -13.702 12.885 1.00 87.75 258 THR A N 1
ATOM 2036 C CA . THR A 1 258 ? 9.405 -13.815 13.354 1.00 87.75 258 THR A CA 1
ATOM 2037 C C . THR A 1 258 ? 8.814 -15.200 13.084 1.00 87.75 258 THR A C 1
ATOM 2039 O O . THR A 1 258 ? 7.973 -15.660 13.858 1.00 87.75 258 THR A O 1
ATOM 2042 N N . ILE A 1 259 ? 9.304 -15.887 12.046 1.00 89.44 259 ILE A N 1
ATOM 2043 C CA . ILE A 1 259 ? 8.878 -17.227 11.635 1.00 89.44 259 ILE A CA 1
ATOM 2044 C C . ILE A 1 259 ? 9.768 -18.291 12.269 1.00 89.44 259 IL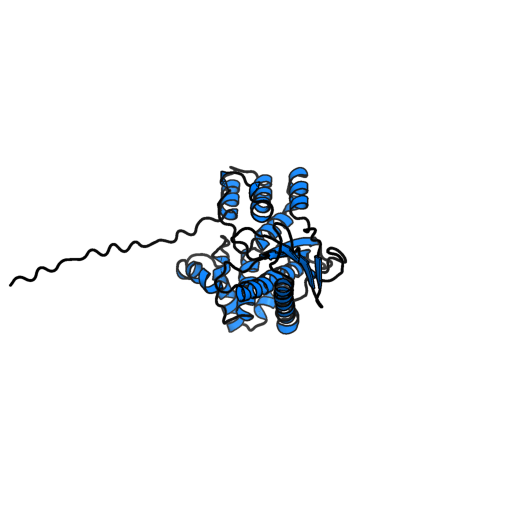E A C 1
ATOM 2046 O O . ILE A 1 259 ? 9.281 -19.180 12.966 1.00 89.44 259 ILE A O 1
ATOM 2050 N N . PHE A 1 260 ? 11.088 -18.204 12.072 1.00 91.44 260 PHE A N 1
ATOM 2051 C CA . PHE A 1 260 ? 12.001 -19.282 12.467 1.00 91.44 260 PHE A CA 1
ATOM 2052 C C . PHE A 1 260 ? 12.124 -19.454 13.981 1.00 91.44 260 PHE A C 1
ATOM 2054 O O . PHE A 1 260 ? 12.415 -20.557 14.446 1.00 91.44 260 PHE A O 1
ATOM 2061 N N . ARG A 1 261 ? 11.873 -18.398 14.764 1.00 92.38 261 ARG A N 1
ATOM 2062 C CA . ARG A 1 261 ? 11.839 -18.489 16.232 1.00 92.38 261 ARG A CA 1
ATOM 2063 C C . ARG A 1 261 ? 10.475 -18.891 16.782 1.00 92.38 261 ARG A C 1
ATOM 2065 O O . ARG A 1 261 ? 10.391 -19.231 17.958 1.00 92.38 261 ARG A O 1
ATOM 2072 N N . ASN A 1 262 ? 9.431 -18.875 15.954 1.00 90.44 262 ASN A N 1
ATOM 2073 C CA . ASN A 1 262 ? 8.059 -19.157 16.363 1.00 90.44 262 ASN A CA 1
ATOM 2074 C C . ASN A 1 262 ? 7.364 -20.145 15.406 1.00 90.44 262 ASN A C 1
ATOM 2076 O O . ASN A 1 262 ? 6.285 -19.840 14.897 1.00 90.44 262 ASN A O 1
ATOM 2080 N N . PRO A 1 263 ? 7.931 -21.343 15.164 1.00 90.62 263 PRO A N 1
ATOM 2081 C CA . PRO A 1 263 ? 7.385 -22.305 14.200 1.00 90.62 263 PRO A CA 1
ATOM 2082 C C . PRO A 1 263 ? 5.986 -22.832 14.564 1.00 90.62 263 PRO A C 1
ATOM 2084 O O . PRO A 1 263 ? 5.330 -23.467 13.745 1.00 90.62 263 PRO A O 1
ATOM 2087 N N . GLN A 1 264 ? 5.541 -22.611 15.802 1.00 92.50 264 GLN A N 1
ATOM 2088 C CA . GLN A 1 264 ? 4.197 -22.928 16.276 1.00 92.50 264 GLN A CA 1
ATOM 2089 C C . GLN A 1 264 ? 3.137 -21.896 15.865 1.00 92.50 264 GLN A C 1
ATOM 2091 O O . GLN A 1 264 ? 1.949 -22.191 15.981 1.00 92.50 264 GLN A O 1
ATOM 2096 N N . MET A 1 265 ? 3.539 -20.684 15.465 1.00 91.00 265 MET A N 1
ATOM 2097 C CA . MET A 1 265 ? 2.596 -19.654 15.030 1.00 91.00 265 MET A CA 1
ATOM 2098 C C . MET A 1 265 ? 2.060 -19.987 13.639 1.00 91.00 265 MET A C 1
ATOM 2100 O O . MET A 1 265 ? 2.765 -20.532 12.791 1.00 91.00 265 MET A O 1
ATOM 2104 N N . SER A 1 266 ? 0.776 -19.700 13.429 1.00 93.62 266 SER A N 1
ATOM 2105 C CA . SER A 1 266 ? 0.138 -19.915 12.134 1.00 93.62 266 SER A CA 1
ATOM 2106 C C . SER A 1 266 ? 0.703 -18.936 11.111 1.00 93.62 266 SER A C 1
ATOM 2108 O O . SER A 1 266 ? 0.810 -17.752 11.417 1.00 93.62 266 SER A O 1
ATOM 2110 N N . ILE A 1 267 ? 0.918 -19.391 9.874 1.00 91.38 267 ILE A N 1
ATOM 2111 C CA . ILE A 1 267 ? 1.273 -18.524 8.732 1.00 91.38 267 ILE A CA 1
ATOM 2112 C C . ILE A 1 267 ? 0.235 -17.420 8.461 1.00 91.38 267 ILE A C 1
ATOM 2114 O O . ILE A 1 267 ? 0.515 -16.465 7.750 1.00 91.38 267 ILE A O 1
ATOM 2118 N N . MET A 1 268 ? -0.976 -17.567 9.009 1.00 94.12 268 MET A N 1
ATOM 2119 C CA . MET A 1 268 ? -2.064 -16.593 8.894 1.00 94.12 268 MET A CA 1
ATOM 2120 C C . MET A 1 268 ? -2.060 -15.547 10.020 1.00 94.12 268 MET A C 1
ATOM 2122 O O . MET A 1 268 ? -2.985 -14.743 10.105 1.00 94.12 268 MET A O 1
ATOM 2126 N N . THR A 1 269 ? -1.090 -15.592 10.939 1.00 90.31 269 THR A N 1
ATOM 2127 C CA . THR A 1 269 ? -0.995 -14.613 12.031 1.00 90.31 269 THR A CA 1
ATOM 2128 C C . THR A 1 269 ? -0.708 -13.235 11.439 1.00 90.31 269 THR A C 1
ATOM 2130 O O . THR A 1 269 ? 0.249 -13.085 10.684 1.00 90.31 269 THR A O 1
ATOM 2133 N N . TYR A 1 270 ? -1.540 -12.254 11.791 1.00 87.12 270 TYR A N 1
ATOM 2134 C CA . TYR A 1 270 ? -1.415 -10.856 11.384 1.00 87.12 270 TYR A CA 1
ATOM 2135 C C . TYR A 1 270 ? -1.232 -9.999 12.636 1.00 87.12 270 TYR A C 1
ATOM 2137 O O . TYR A 1 270 ? -2.181 -9.805 13.400 1.00 87.12 270 TYR A O 1
ATOM 2145 N N . ASP A 1 271 ? -0.004 -9.555 12.890 1.00 83.50 271 ASP A N 1
ATOM 2146 C CA . ASP A 1 271 ? 0.365 -8.840 14.120 1.00 83.50 271 ASP A CA 1
ATOM 2147 C C . ASP A 1 271 ? 1.256 -7.609 13.883 1.00 83.50 271 ASP A C 1
ATOM 2149 O O . ASP A 1 271 ? 1.694 -6.963 14.840 1.00 83.50 271 ASP A O 1
ATOM 2153 N N . GLY A 1 272 ? 1.479 -7.244 12.618 1.00 81.19 272 GLY A N 1
ATOM 2154 C CA . GLY A 1 272 ? 2.365 -6.156 12.213 1.00 81.19 272 GLY A CA 1
ATOM 2155 C C . GLY A 1 272 ? 3.799 -6.612 11.937 1.00 81.19 272 GLY A C 1
ATOM 2156 O O . GLY A 1 272 ? 4.661 -5.756 11.721 1.00 81.19 272 GLY A O 1
ATOM 2157 N N . ALA A 1 273 ? 4.090 -7.919 11.993 1.00 84.56 273 ALA A N 1
ATOM 2158 C CA . ALA A 1 273 ? 5.430 -8.463 11.776 1.00 84.56 273 ALA A CA 1
ATOM 2159 C C . ALA A 1 273 ? 5.437 -9.876 11.159 1.00 84.56 273 ALA A C 1
ATOM 2161 O O . ALA A 1 273 ? 6.219 -10.131 10.239 1.00 84.56 273 ALA A O 1
ATOM 2162 N N . HIS A 1 274 ? 4.617 -10.806 11.656 1.00 87.50 274 HIS A N 1
ATOM 2163 C CA . HIS A 1 274 ? 4.662 -12.218 11.258 1.00 87.50 274 HIS A CA 1
ATOM 2164 C C . HIS A 1 274 ? 4.218 -12.451 9.810 1.00 87.50 274 HIS A C 1
ATOM 2166 O O . HIS A 1 274 ? 4.780 -13.296 9.106 1.00 87.50 274 HIS A O 1
ATOM 2172 N N . GLU A 1 275 ? 3.243 -11.679 9.338 1.00 89.44 275 GLU A N 1
ATOM 2173 C CA . GLU A 1 275 ? 2.762 -11.719 7.960 1.00 89.44 275 GLU A CA 1
ATOM 2174 C C . GLU A 1 275 ? 3.871 -11.367 6.957 1.00 89.44 275 GLU A C 1
ATOM 2176 O O . GLU A 1 275 ? 3.986 -12.016 5.918 1.00 89.44 275 GLU A O 1
ATOM 2181 N N . TYR A 1 276 ? 4.774 -10.443 7.305 1.00 88.69 276 TYR A N 1
ATOM 2182 C CA . TYR A 1 276 ? 5.900 -10.079 6.444 1.00 88.69 276 TYR A CA 1
ATOM 2183 C C . TYR A 1 276 ? 6.905 -11.223 6.305 1.00 88.69 276 TYR A C 1
ATOM 2185 O O . TYR A 1 276 ? 7.406 -11.470 5.214 1.00 88.69 276 TYR A O 1
ATOM 2193 N N . GLY A 1 277 ? 7.174 -11.965 7.385 1.00 90.94 277 GLY A N 1
ATOM 2194 C CA . GLY A 1 277 ? 8.040 -13.148 7.347 1.00 90.94 277 GLY A CA 1
ATOM 2195 C C . GLY A 1 277 ? 7.386 -14.351 6.659 1.00 90.94 277 GLY A C 1
ATOM 2196 O O . GLY A 1 277 ? 8.077 -15.198 6.090 1.00 90.94 277 GLY A O 1
ATOM 2197 N N . SER A 1 278 ? 6.054 -14.418 6.662 1.00 94.56 278 SER A N 1
ATOM 2198 C CA . SER A 1 278 ? 5.283 -15.529 6.092 1.00 94.56 278 SER A CA 1
ATOM 2199 C C . SER A 1 278 ? 5.320 -15.588 4.557 1.00 94.56 278 SER A C 1
ATOM 2201 O O . SER A 1 278 ? 4.892 -16.594 3.985 1.00 94.56 278 SER A O 1
ATOM 2203 N N . TYR A 1 279 ? 5.898 -14.588 3.873 1.00 94.81 279 TYR A N 1
ATOM 2204 C CA . TYR A 1 279 ? 6.094 -14.569 2.412 1.00 94.81 279 TYR A CA 1
ATOM 2205 C C . TYR A 1 279 ? 6.781 -15.833 1.867 1.00 94.81 279 TYR A C 1
ATOM 2207 O O . TYR A 1 279 ? 6.491 -16.264 0.747 1.00 94.81 279 TYR A O 1
ATOM 2215 N N . ILE A 1 280 ? 7.617 -16.487 2.688 1.00 94.25 280 ILE A N 1
ATOM 2216 C CA . ILE A 1 280 ? 8.279 -17.758 2.366 1.00 94.25 280 ILE A CA 1
ATOM 2217 C C . ILE A 1 280 ? 7.290 -18.858 1.959 1.00 94.25 280 ILE A C 1
ATOM 2219 O O . ILE A 1 280 ? 7.658 -19.777 1.226 1.00 94.25 280 ILE A O 1
ATOM 2223 N N . TRP A 1 281 ? 6.032 -18.778 2.403 1.00 95.25 281 TRP A N 1
ATOM 2224 C CA . TRP A 1 281 ? 4.979 -19.694 1.982 1.00 95.25 281 TRP A CA 1
ATOM 2225 C C . TRP A 1 281 ? 4.636 -19.510 0.501 1.00 95.25 281 TRP A C 1
ATOM 2227 O O . TRP A 1 281 ? 4.604 -20.492 -0.239 1.00 95.25 281 TRP A O 1
ATOM 2237 N N . ASN A 1 282 ? 4.472 -18.269 0.033 1.00 97.06 282 ASN A N 1
ATOM 2238 C CA . ASN A 1 282 ? 4.275 -17.992 -1.391 1.00 97.06 282 ASN A CA 1
ATOM 2239 C C . ASN A 1 282 ? 5.534 -18.313 -2.211 1.00 97.06 282 ASN A C 1
ATOM 2241 O O . ASN A 1 282 ? 5.404 -18.817 -3.327 1.00 97.06 282 ASN A O 1
ATOM 2245 N N . THR A 1 283 ? 6.736 -18.128 -1.652 1.00 96.06 283 THR A N 1
ATOM 2246 C CA . THR A 1 283 ? 7.989 -18.592 -2.278 1.00 96.06 283 THR A CA 1
ATOM 2247 C C . THR A 1 283 ? 7.994 -20.112 -2.438 1.00 96.06 283 THR A C 1
ATOM 2249 O O . THR A 1 283 ? 8.290 -20.629 -3.514 1.00 96.06 283 THR A O 1
ATOM 2252 N N . TYR A 1 284 ? 7.604 -20.856 -1.400 1.00 96.81 284 TYR A N 1
ATOM 2253 C CA . TYR A 1 284 ? 7.443 -22.306 -1.487 1.00 96.81 284 TYR A CA 1
ATOM 2254 C C . TYR A 1 284 ? 6.421 -22.683 -2.565 1.00 96.81 284 TYR A C 1
ATOM 2256 O O . TYR A 1 284 ? 6.697 -23.561 -3.387 1.00 96.81 284 TYR A O 1
ATOM 2264 N N . LEU A 1 285 ? 5.265 -22.017 -2.603 1.00 97.88 285 LEU A N 1
ATOM 2265 C CA . LEU A 1 285 ? 4.248 -22.303 -3.606 1.00 97.88 285 LEU A CA 1
ATOM 2266 C C . LEU A 1 285 ? 4.767 -22.063 -5.025 1.00 97.88 285 LEU A C 1
ATOM 2268 O O . LEU A 1 285 ? 4.634 -22.951 -5.867 1.00 97.88 285 LEU A O 1
ATOM 2272 N N . SER A 1 286 ? 5.382 -20.911 -5.300 1.00 97.19 286 SER A N 1
ATOM 2273 C CA . SER A 1 286 ? 5.857 -20.580 -6.648 1.00 97.19 286 SER A CA 1
ATOM 2274 C C . SER A 1 286 ? 6.959 -21.530 -7.126 1.00 97.19 286 SER A C 1
ATOM 2276 O O . SER A 1 286 ? 6.960 -21.927 -8.293 1.00 97.19 286 SER A O 1
ATOM 2278 N N . LEU A 1 287 ? 7.846 -21.972 -6.228 1.00 96.75 287 LEU A N 1
ATOM 2279 C CA . LEU A 1 287 ? 8.902 -22.940 -6.544 1.00 96.75 287 LEU A CA 1
ATOM 2280 C C . LEU A 1 287 ? 8.367 -24.348 -6.841 1.00 96.75 287 LEU A C 1
ATOM 2282 O O . LEU A 1 287 ? 8.944 -25.053 -7.667 1.00 96.75 287 LEU A O 1
ATOM 2286 N N . ASN A 1 288 ? 7.283 -24.769 -6.184 1.00 98.06 288 ASN A N 1
ATOM 2287 C CA . ASN A 1 288 ? 6.769 -26.142 -6.296 1.00 98.06 288 ASN A CA 1
ATOM 2288 C C . ASN A 1 288 ? 5.615 -26.289 -7.297 1.00 98.06 288 ASN A C 1
ATOM 2290 O O . ASN A 1 288 ? 5.444 -27.358 -7.880 1.00 98.06 288 ASN A O 1
ATOM 2294 N N . TYR A 1 289 ? 4.831 -25.231 -7.507 1.00 97.19 289 TYR A N 1
ATOM 2295 C CA . TYR A 1 289 ? 3.622 -25.247 -8.339 1.00 97.19 289 TYR A CA 1
ATOM 2296 C C . TYR A 1 289 ? 3.690 -24.267 -9.522 1.00 97.19 289 TYR A C 1
ATOM 2298 O O . TYR A 1 289 ? 2.754 -24.197 -10.319 1.00 97.19 289 TYR A O 1
ATOM 2306 N N . GLY A 1 290 ? 4.814 -23.563 -9.679 1.00 95.19 290 GLY A N 1
ATOM 2307 C CA . GLY A 1 290 ? 5.097 -22.669 -10.797 1.00 95.19 290 GLY A CA 1
ATOM 2308 C C . GLY A 1 290 ? 4.732 -21.208 -10.530 1.00 95.19 290 GLY A C 1
ATOM 2309 O O . GLY A 1 290 ? 3.947 -20.879 -9.645 1.00 95.19 290 GLY A O 1
ATOM 2310 N N . ASP A 1 291 ? 5.280 -20.320 -11.360 1.00 90.56 291 ASP A N 1
ATOM 2311 C CA . ASP A 1 291 ? 5.242 -18.859 -11.171 1.00 90.56 291 ASP A CA 1
ATOM 2312 C C . ASP A 1 291 ? 3.828 -18.247 -11.150 1.00 90.56 291 ASP A C 1
ATOM 2314 O O . ASP A 1 291 ? 3.612 -17.151 -10.641 1.00 90.56 291 ASP A O 1
ATOM 2318 N N . THR A 1 292 ? 2.840 -18.962 -11.691 1.00 95.56 292 THR A N 1
ATOM 2319 C CA . THR A 1 292 ? 1.458 -18.474 -11.798 1.00 95.56 292 THR A CA 1
ATOM 2320 C C . THR A 1 292 ? 0.587 -18.816 -10.593 1.00 95.56 292 THR A C 1
ATOM 2322 O O . THR A 1 292 ? -0.512 -18.280 -10.489 1.00 95.56 292 THR A O 1
ATOM 2325 N N . VAL A 1 293 ? 1.041 -19.681 -9.678 1.00 97.94 293 VAL A N 1
ATOM 2326 C CA . VAL A 1 293 ? 0.187 -20.221 -8.606 1.00 97.94 293 VAL A CA 1
ATOM 2327 C C . VAL A 1 293 ? -0.402 -19.133 -7.706 1.00 97.94 293 VAL A C 1
ATOM 2329 O O . VAL A 1 293 ? -1.588 -19.189 -7.400 1.00 97.94 293 VAL A O 1
ATOM 2332 N N . VAL A 1 294 ? 0.381 -18.110 -7.349 1.00 98.00 294 VAL A N 1
ATOM 2333 C CA . VAL A 1 294 ? -0.087 -16.996 -6.505 1.00 98.00 294 VAL A CA 1
ATOM 2334 C C . VAL A 1 294 ? -1.161 -16.184 -7.230 1.00 98.00 294 VAL A C 1
ATOM 2336 O O . VAL A 1 294 ? -2.182 -15.845 -6.642 1.00 98.00 294 VAL A O 1
ATOM 2339 N N . ARG A 1 295 ? -1.004 -15.963 -8.541 1.00 97.81 295 ARG A N 1
ATOM 2340 C CA . ARG A 1 295 ? -2.031 -15.307 -9.358 1.00 97.81 295 ARG A CA 1
ATOM 2341 C C . ARG A 1 295 ? -3.318 -16.123 -9.430 1.00 97.81 295 ARG A C 1
ATOM 2343 O O . ARG A 1 295 ? -4.396 -15.560 -9.311 1.00 97.81 295 ARG A O 1
ATOM 2350 N N . VAL A 1 296 ? -3.211 -17.444 -9.569 1.00 97.94 296 VAL A N 1
ATOM 2351 C CA . VAL A 1 296 ? -4.378 -18.342 -9.579 1.00 97.94 296 VAL A CA 1
ATOM 2352 C C . VAL A 1 296 ? -5.126 -18.318 -8.242 1.00 97.94 296 VAL A C 1
ATOM 2354 O O . VAL A 1 296 ? -6.345 -18.470 -8.244 1.00 97.94 296 VAL A O 1
ATOM 2357 N N . ILE A 1 297 ? -4.435 -18.130 -7.110 1.00 97.12 297 ILE A N 1
ATOM 2358 C CA . ILE A 1 297 ? -5.092 -17.954 -5.805 1.00 97.12 297 ILE A CA 1
ATOM 2359 C C . ILE A 1 297 ? -5.962 -16.690 -5.834 1.00 97.12 297 ILE A C 1
ATOM 2361 O O . ILE A 1 297 ? -7.159 -16.787 -5.581 1.00 97.12 297 ILE A O 1
ATOM 2365 N N . TRP A 1 298 ? -5.403 -15.550 -6.249 1.00 97.44 298 TRP A N 1
ATOM 2366 C CA . TRP A 1 298 ? -6.150 -14.293 -6.390 1.00 97.44 298 TRP A CA 1
ATOM 2367 C C . TRP A 1 298 ? -7.319 -14.391 -7.382 1.00 97.44 298 TRP A C 1
ATOM 2369 O O . TRP A 1 298 ? -8.434 -13.992 -7.070 1.00 97.44 298 TRP A O 1
ATOM 2379 N N . GLU A 1 299 ? -7.121 -15.010 -8.549 1.00 97.06 299 GLU A N 1
ATOM 2380 C CA . GLU A 1 299 ? -8.189 -15.213 -9.542 1.00 97.06 299 GLU A CA 1
ATOM 2381 C C . GLU A 1 299 ? -9.356 -16.076 -9.020 1.00 97.06 299 GLU A C 1
ATOM 2383 O O . GLU A 1 299 ? -10.471 -15.985 -9.543 1.00 97.06 299 GLU A O 1
ATOM 2388 N N . ARG A 1 300 ? -9.107 -16.936 -8.022 1.00 95.75 300 ARG A N 1
ATOM 2389 C CA . ARG A 1 300 ? -10.115 -17.809 -7.399 1.00 95.75 300 ARG A CA 1
ATOM 2390 C C . ARG A 1 300 ? -10.801 -17.198 -6.177 1.00 95.75 300 ARG A C 1
ATOM 2392 O O . ARG A 1 300 ? -11.824 -17.749 -5.781 1.00 95.75 300 ARG A O 1
ATOM 2399 N N . ASN A 1 301 ? -10.268 -16.106 -5.635 1.00 88.69 301 ASN A N 1
ATOM 2400 C CA . ASN A 1 301 ? -10.797 -15.392 -4.469 1.00 88.69 301 ASN A CA 1
ATOM 2401 C C . ASN A 1 301 ? -11.305 -13.980 -4.825 1.00 88.69 301 ASN A C 1
ATOM 2403 O O . ASN A 1 301 ? -11.289 -13.095 -3.983 1.00 88.69 301 ASN A O 1
ATOM 2407 N N . ARG A 1 302 ? -11.725 -13.766 -6.076 1.00 87.50 302 ARG A N 1
ATOM 2408 C CA . ARG A 1 302 ? -12.498 -12.579 -6.472 1.00 87.50 302 ARG A CA 1
ATOM 2409 C C . ARG A 1 302 ? -13.982 -12.775 -6.175 1.00 87.50 302 ARG A C 1
ATOM 2411 O O . ARG A 1 302 ? -14.468 -13.912 -6.405 1.00 87.50 302 ARG A O 1
#

Radius of gyration: 20.97 Å; chains: 1; bounding box: 76×50×61 Å

pLDDT: mean 91.91, std 14.84, range [30.94, 98.94]

Sequence (302 aa):
MRFGITFLLIIIFSFSCIAQKSVFTAIDEAYNTSDITFDEAMLYKVYAVFAPEMLPQQFQGLPTPICPTPTIASVYSNLDKLSEEVRAEIMGIMSRPSLPLTYSTTHFVFHYTLTGPDAVSGLSYVVQMASAFEDAYNFITVTKGYITPPSDGTAGGDSRYDVYIVSLPPNILGYTVPEAAGPAPWNDATSYIKMRNSYSGFSSPLDYMRITAVHEFFHAVQFAYDYSEQPWYMEVSSVWISDVRYPAVDIEHMFLDTIFRNPQMSIMTYDGAHEYGSYIWNTYLSLNYGDTVVRVIWERNR

Foldseek 3Di:
DDDDDDDDPPPPPPPPPPPQFALLNVLVVCCVVVVDDPLLSLLLLLCVWQPLVPHDPVSRPGHHFQECALSQLVSVVCLVVHDPVSSVVSLVSLDDDDADDWDDDPAEIEGAYCDDQLHAPDVVLVVLLVVLLVLLCCCVCVVLPFDAFAFPAQVVHHRHAYEYEGATDPSYQKYKHFDAQGPDPDAATHIHIYGYRDQPVDPDSSLSSNLVSNLHSVLSSLSRLHSNPQPLLSQLVSLLSSCVSVVPSCPLVVLLCVCVVCVVDDSSDDRSRSSSNSNVVVVVCCVPVHSNVSVVVSNVRD

Secondary structure (DSSP, 8-state):
------------------PPPPHHHHHHHHHHTTSS-HHHHHHHHHHHHH-GGGS-TTTTTPPPPS--HHHHHHHHTTGGGS-HHHHHHHHHHTSPP--SEEEE-SSEEEEEBSSSTTB-S-HHHHHHHHHHHHHHHIIIIIIS-PPPPPP-TTGGGSSSEEEEEE---TT--EEEEEEEE-SSSSS-EEEEEEEES-GGGSSSHHHHHHHHHHHHHHHHHHTTT-TTS-HHHHHHHHHHHHHHH-TTT--GGGGHHHHHT-TTS-TT--SSSHHHHTTHHHHHHHHHH-TTHHHHHHHH--